Protein AF-A0A356KGT0-F1 (afdb_monomer)

Mean predicted aligned error: 6.0 Å

Sequence (241 aa):
MAFDANVFRACLLTDNKNYERFKTSELHSVVSIVQNGNFSTDRLAAEMRRVSKQKWRKYQTTYAYLVNAVPGLAQKLLGKLVRFRTKSLTAGPAGAIVHVLVWESDTGDLADLAHLRVREHVSWQAPGGQTRNYVIPEYQGAGNHYGVGNAAFTPGPVGQGDDTHSALGPFTPAVFQLQQGTTLEFVMNQVYEQSKDNGASWQAIPNSRYTITRKVRRNGDKIRLEITKAGPDRQTNSHEL

Foldseek 3Di:
DADDLVVLVVLQCVLPVPPDCDPPALCNLLNVQSNVVDDDLLSNLVSVLSHDVVVCVSSVSSVVSCCVNHPCNVVSNQWDKADWDWPDWDQDPQFKIKTKIFIATPSRAQVSQQLKKKAKKKWFAAFDPVVLQQFDPQRNHTDMDIFDDCRNIPRSSVRMGMGMGHLCPGRPPSLQVDDAFDKGKTKMKMFMWMDNHPPPDTDGDPQRIKMWMWMWHDHDNKIKIKIWIDGVDIDITIHID

Structure (mmCIF, N/CA/C/O backbone):
data_AF-A0A356KGT0-F1
#
_entry.id   AF-A0A356KGT0-F1
#
loop_
_atom_site.group_PDB
_atom_site.id
_atom_site.type_symbol
_atom_site.label_atom_id
_atom_site.label_alt_id
_atom_site.label_comp_id
_atom_site.label_asym_id
_atom_site.label_entity_id
_atom_site.label_seq_id
_atom_site.pdbx_PDB_ins_code
_atom_site.Cartn_x
_atom_site.Cartn_y
_atom_site.Cartn_z
_atom_site.occupancy
_atom_site.B_iso_or_equiv
_atom_site.auth_seq_id
_atom_site.auth_comp_id
_atom_site.auth_asym_id
_atom_site.auth_atom_id
_atom_site.pdbx_PDB_model_num
ATOM 1 N N . MET A 1 1 ? 2.886 6.138 -31.004 1.00 70.69 1 MET A N 1
ATOM 2 C CA . MET A 1 1 ? 3.905 6.136 -32.078 1.00 70.69 1 MET A CA 1
ATOM 3 C C . MET A 1 1 ? 4.334 4.694 -32.279 1.00 70.69 1 MET A C 1
ATOM 5 O O . MET A 1 1 ? 4.457 4.006 -31.276 1.00 70.69 1 MET A O 1
ATOM 9 N N . ALA A 1 2 ? 4.476 4.213 -33.515 1.00 86.19 2 ALA A N 1
ATOM 10 C CA . ALA A 1 2 ? 5.022 2.876 -33.745 1.00 86.19 2 ALA A CA 1
ATOM 11 C C . ALA A 1 2 ? 6.536 2.879 -33.487 1.00 86.19 2 ALA A C 1
ATOM 13 O O . ALA A 1 2 ? 7.198 3.897 -33.699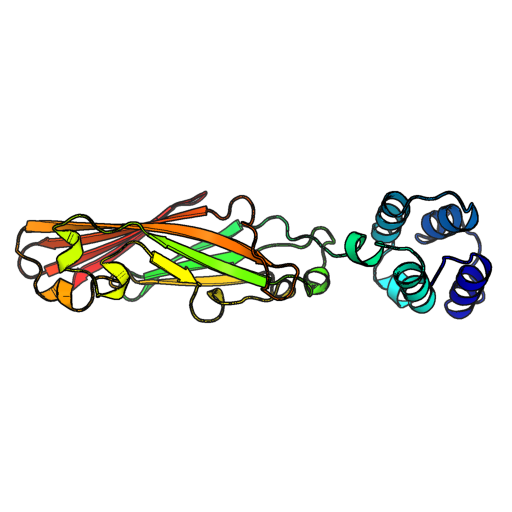 1.00 86.19 2 ALA A O 1
ATOM 14 N N . PHE A 1 3 ? 7.071 1.756 -33.016 1.00 93.50 3 PHE A N 1
ATOM 15 C CA . PHE A 1 3 ? 8.506 1.596 -32.827 1.00 93.50 3 PHE A CA 1
ATOM 16 C C . PHE A 1 3 ? 9.257 1.648 -34.172 1.00 93.50 3 PHE A C 1
ATOM 18 O O . PHE A 1 3 ? 8.852 1.014 -35.142 1.00 93.50 3 PHE A O 1
ATOM 25 N N . ASP A 1 4 ? 10.369 2.380 -34.198 1.00 93.94 4 ASP A N 1
ATOM 26 C CA . ASP A 1 4 ? 11.270 2.586 -35.332 1.00 93.94 4 ASP A CA 1
ATOM 27 C C . ASP A 1 4 ? 12.728 2.476 -34.848 1.00 93.94 4 ASP A C 1
ATOM 29 O O . ASP A 1 4 ? 13.221 3.262 -34.029 1.00 93.94 4 ASP A O 1
ATOM 33 N N . ALA A 1 5 ? 13.444 1.486 -35.383 1.00 92.38 5 ALA A N 1
ATOM 34 C CA . ALA A 1 5 ? 14.827 1.203 -35.018 1.00 92.38 5 ALA A CA 1
ATOM 35 C C . ALA A 1 5 ? 15.806 2.334 -35.390 1.00 92.38 5 ALA A C 1
ATOM 37 O O . ALA A 1 5 ? 16.822 2.511 -34.709 1.00 92.38 5 ALA A O 1
ATOM 38 N N . ASN A 1 6 ? 15.515 3.116 -36.434 1.00 93.00 6 ASN A N 1
ATOM 39 C CA . ASN A 1 6 ? 16.344 4.248 -36.844 1.00 93.00 6 ASN A CA 1
ATOM 40 C C . ASN A 1 6 ? 16.197 5.414 -35.868 1.00 93.00 6 ASN A C 1
ATOM 42 O O . ASN A 1 6 ? 17.204 5.997 -35.463 1.00 93.00 6 ASN A O 1
ATOM 46 N N . VAL A 1 7 ? 14.967 5.706 -35.431 1.00 95.06 7 VAL A N 1
ATOM 47 C CA . VAL A 1 7 ? 14.715 6.742 -34.417 1.00 95.06 7 VAL A CA 1
ATOM 48 C C . VAL A 1 7 ? 15.336 6.338 -33.083 1.00 95.06 7 VAL A C 1
ATOM 50 O O . VAL A 1 7 ? 16.048 7.137 -32.479 1.00 95.06 7 VAL A O 1
ATOM 53 N N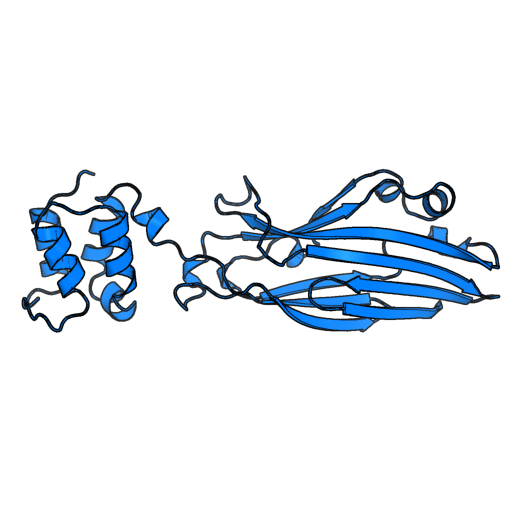 . PHE A 1 8 ? 15.182 5.074 -32.669 1.00 94.88 8 PHE A N 1
ATOM 54 C CA . PHE A 1 8 ? 15.875 4.542 -31.492 1.00 94.88 8 PHE A CA 1
ATOM 55 C C . PHE A 1 8 ? 17.392 4.765 -31.563 1.00 94.88 8 PHE A C 1
ATOM 57 O O . PHE A 1 8 ? 17.998 5.256 -30.609 1.00 94.88 8 PHE A O 1
ATOM 64 N N . ARG A 1 9 ? 18.016 4.428 -32.700 1.00 92.50 9 ARG A N 1
ATOM 65 C CA . ARG A 1 9 ? 19.458 4.610 -32.904 1.00 92.50 9 ARG A CA 1
ATOM 66 C C . ARG A 1 9 ? 19.859 6.084 -32.857 1.00 92.50 9 ARG A C 1
ATOM 68 O O . ARG A 1 9 ? 20.903 6.392 -32.287 1.00 92.50 9 ARG A O 1
ATOM 75 N N . ALA A 1 10 ? 19.053 6.974 -33.431 1.00 94.25 10 ALA A N 1
ATOM 76 C CA . ALA A 1 10 ? 19.287 8.409 -33.358 1.00 94.25 10 ALA A CA 1
ATOM 77 C C . ALA A 1 10 ? 19.257 8.895 -31.901 1.00 94.25 10 ALA A C 1
ATOM 79 O O . ALA A 1 10 ? 20.228 9.501 -31.461 1.00 94.25 10 ALA A O 1
ATOM 80 N N . CYS A 1 11 ? 18.227 8.536 -31.122 1.00 95.25 11 CYS A N 1
ATOM 81 C CA . CYS A 1 11 ? 18.139 8.871 -29.696 1.00 95.25 11 CYS A CA 1
ATOM 82 C C . CYS A 1 11 ? 19.345 8.348 -28.897 1.00 95.25 11 CYS A C 1
ATOM 84 O O . CYS A 1 11 ? 19.917 9.084 -28.093 1.00 95.25 11 CYS A O 1
ATOM 86 N N . LEU A 1 12 ? 19.777 7.110 -29.164 1.00 93.75 12 LEU A N 1
ATOM 87 C CA . LEU A 1 12 ? 20.942 6.503 -28.517 1.00 93.75 12 LEU A CA 1
ATOM 88 C C . LEU A 1 12 ? 22.230 7.297 -28.770 1.00 93.75 12 LEU A C 1
ATOM 90 O O . LEU A 1 12 ? 23.014 7.516 -27.846 1.00 93.75 12 LEU A O 1
ATOM 94 N N . LEU A 1 13 ? 22.442 7.735 -30.013 1.00 92.94 13 LEU A N 1
ATOM 95 C CA . LEU A 1 13 ? 23.607 8.532 -30.402 1.00 92.94 13 LEU A CA 1
ATOM 96 C C . LEU A 1 13 ? 23.505 9.993 -29.941 1.00 92.94 13 LEU A C 1
ATOM 98 O O . LEU A 1 13 ? 24.536 10.622 -29.710 1.00 92.94 13 LEU A O 1
ATOM 102 N N . THR A 1 14 ? 22.294 10.526 -29.763 1.00 94.69 14 THR A N 1
ATOM 103 C CA . THR A 1 14 ? 22.071 11.828 -29.118 1.00 94.69 14 THR A CA 1
ATOM 104 C C . THR A 1 14 ? 22.512 11.791 -27.658 1.00 94.69 14 THR A C 1
ATOM 106 O O . THR A 1 14 ? 23.268 12.663 -27.233 1.00 94.69 14 THR A O 1
ATOM 109 N N . ASP A 1 15 ? 22.095 10.770 -26.906 1.00 93.31 15 ASP A N 1
ATOM 110 C CA . ASP A 1 15 ? 22.465 10.612 -25.494 1.00 93.31 15 ASP A CA 1
ATOM 111 C C . ASP A 1 15 ? 23.957 10.273 -25.317 1.00 93.31 15 ASP A C 1
ATOM 113 O O . ASP A 1 15 ? 24.600 10.668 -24.341 1.00 93.31 15 ASP A O 1
ATOM 117 N N . ASN A 1 16 ? 24.535 9.520 -26.258 1.00 91.12 16 ASN A N 1
ATOM 118 C CA . ASN A 1 16 ? 25.956 9.204 -26.265 1.00 91.12 16 ASN A CA 1
ATOM 119 C C . ASN A 1 16 ? 26.477 8.969 -27.691 1.00 91.12 16 ASN A C 1
ATOM 121 O O . ASN A 1 16 ? 26.375 7.863 -28.224 1.00 91.12 16 ASN A O 1
ATOM 125 N N . LYS A 1 17 ? 27.126 9.989 -28.269 1.00 87.06 17 LYS A N 1
ATOM 126 C CA . LYS A 1 17 ? 27.726 9.928 -29.618 1.00 87.06 17 LYS A CA 1
ATOM 127 C C . LYS A 1 17 ? 28.737 8.792 -29.774 1.00 87.06 17 LYS A C 1
ATOM 129 O O . LYS A 1 17 ? 28.845 8.210 -30.847 1.00 87.06 17 LYS A O 1
ATOM 134 N N . ASN A 1 18 ? 29.418 8.455 -28.681 1.00 83.62 18 ASN A N 1
ATOM 135 C CA . ASN A 1 18 ? 30.401 7.382 -28.606 1.00 83.62 18 ASN A CA 1
ATOM 136 C C . ASN A 1 18 ? 29.789 6.138 -27.950 1.00 83.62 18 ASN A C 1
ATOM 138 O O . ASN A 1 18 ? 30.444 5.465 -27.156 1.00 83.62 18 ASN A O 1
ATOM 142 N N . TYR A 1 19 ? 28.501 5.850 -28.175 1.00 79.50 19 TYR A N 1
ATOM 143 C CA . TYR A 1 19 ? 27.962 4.557 -27.769 1.00 79.50 19 TYR A CA 1
ATOM 144 C C . TYR A 1 19 ? 28.685 3.459 -28.553 1.00 79.50 19 TYR A C 1
ATOM 146 O O . TYR A 1 19 ? 28.386 3.166 -29.710 1.00 79.50 19 TYR A O 1
ATOM 154 N N . GLU A 1 20 ? 29.661 2.853 -27.898 1.00 65.19 20 GLU A N 1
ATOM 155 C CA . GLU A 1 20 ? 30.375 1.704 -28.415 1.00 65.19 20 GLU A CA 1
ATOM 156 C C . GLU A 1 20 ? 29.557 0.443 -28.117 1.00 65.19 20 GLU A C 1
ATOM 158 O O . GLU A 1 20 ? 28.987 0.286 -27.032 1.00 65.19 20 GLU A O 1
ATOM 163 N N . ARG A 1 21 ? 29.487 -0.476 -29.090 1.00 63.47 21 ARG A N 1
ATOM 164 C CA . ARG A 1 21 ? 28.769 -1.764 -28.999 1.00 63.47 21 ARG A CA 1
ATOM 165 C C . ARG A 1 21 ? 29.448 -2.747 -28.030 1.00 63.47 21 ARG A C 1
ATOM 167 O O . ARG A 1 21 ? 29.484 -3.949 -28.285 1.00 63.47 21 ARG A O 1
ATOM 174 N N . PHE A 1 22 ? 30.016 -2.265 -26.931 1.00 59.62 22 PHE A N 1
ATOM 175 C CA . PHE A 1 22 ? 30.637 -3.118 -25.937 1.00 59.62 22 PHE A CA 1
ATOM 176 C C . PHE A 1 22 ? 29.583 -4.005 -25.284 1.00 59.62 22 PHE A C 1
ATOM 178 O O . PHE A 1 22 ? 28.615 -3.521 -24.693 1.00 59.62 22 PHE A O 1
ATOM 185 N N . LYS A 1 23 ? 29.826 -5.318 -25.340 1.00 64.31 23 LYS A N 1
ATOM 186 C CA . LYS A 1 23 ? 29.032 -6.349 -24.653 1.00 64.31 23 LYS A CA 1
ATOM 187 C C . LYS A 1 23 ? 28.974 -6.154 -23.129 1.00 64.31 23 LYS A C 1
ATOM 189 O O . LYS A 1 23 ? 28.181 -6.806 -22.467 1.00 64.31 23 LYS A O 1
ATOM 194 N N . THR A 1 24 ? 29.810 -5.270 -22.584 1.00 70.56 24 THR A N 1
ATOM 195 C CA . THR A 1 24 ? 29.942 -4.973 -21.152 1.00 70.56 24 THR A CA 1
ATOM 196 C C . THR A 1 24 ? 29.052 -3.825 -20.669 1.00 70.56 24 THR A C 1
ATOM 198 O O . THR A 1 24 ? 28.936 -3.613 -19.466 1.00 70.56 24 THR A O 1
ATOM 201 N N . SER A 1 25 ? 28.411 -3.064 -21.565 1.00 82.56 25 SER A N 1
ATOM 202 C CA . SER A 1 25 ? 27.461 -2.025 -21.150 1.00 82.56 25 SER A CA 1
ATOM 203 C C . SER A 1 25 ? 26.162 -2.663 -20.657 1.00 82.56 25 SER A C 1
ATOM 205 O O . SER A 1 25 ? 25.591 -3.486 -21.366 1.00 82.56 25 SER A O 1
ATOM 207 N N . GLU A 1 26 ? 25.620 -2.206 -19.523 1.00 86.25 26 GLU A N 1
ATOM 208 C CA . GLU A 1 26 ? 24.281 -2.609 -19.041 1.00 86.25 26 GLU A CA 1
ATOM 209 C C . GLU A 1 26 ? 23.200 -2.452 -20.127 1.00 86.25 26 GLU A C 1
ATOM 211 O O . GLU A 1 26 ? 22.271 -3.245 -20.229 1.00 86.25 26 GLU A O 1
ATOM 216 N N . LEU A 1 27 ? 23.356 -1.445 -20.996 1.00 91.12 27 LEU A N 1
ATOM 217 C CA . LEU A 1 27 ? 22.420 -1.136 -22.077 1.00 91.12 27 LEU A CA 1
ATOM 218 C C . LEU A 1 27 ? 22.510 -2.117 -23.262 1.00 91.12 27 LEU A C 1
ATOM 220 O O . LEU A 1 27 ? 21.667 -2.072 -24.155 1.00 91.12 27 LEU A O 1
ATOM 224 N N . HIS A 1 28 ? 23.545 -2.962 -23.321 1.00 91.06 28 HIS A N 1
ATOM 225 C CA . HIS A 1 28 ? 23.813 -3.834 -24.465 1.00 91.06 28 HIS A CA 1
ATOM 226 C C . HIS A 1 28 ? 22.657 -4.798 -24.740 1.00 91.06 28 HIS A C 1
ATOM 228 O O . HIS A 1 28 ? 22.229 -4.916 -25.887 1.00 91.06 28 HIS A O 1
ATOM 234 N N . SER A 1 29 ? 22.107 -5.432 -23.699 1.00 91.19 29 SER A N 1
ATOM 235 C CA . SER A 1 29 ? 20.971 -6.351 -23.840 1.00 91.19 29 SER A CA 1
ATOM 236 C C . SER A 1 29 ? 19.744 -5.651 -24.421 1.00 91.19 29 SER A C 1
ATOM 238 O O . SER A 1 29 ? 19.119 -6.177 -25.340 1.00 91.19 29 SER A O 1
ATOM 240 N N . VAL A 1 30 ? 19.444 -4.434 -23.951 1.00 94.06 30 VAL A N 1
ATOM 241 C CA . VAL A 1 30 ? 18.335 -3.621 -24.473 1.00 94.06 30 VAL A CA 1
ATOM 242 C C . VAL A 1 30 ? 18.561 -3.290 -25.947 1.00 94.06 30 VAL A C 1
ATOM 244 O O . VAL A 1 30 ? 17.699 -3.567 -26.775 1.00 94.06 30 VAL A O 1
ATOM 247 N N . VAL A 1 31 ? 19.737 -2.759 -26.297 1.00 92.88 31 VAL A N 1
ATOM 248 C CA . VAL A 1 31 ? 20.066 -2.382 -27.681 1.00 92.88 31 VAL A CA 1
ATOM 249 C C . VAL A 1 31 ? 20.010 -3.590 -28.616 1.00 92.88 31 VAL A C 1
ATOM 251 O O . VAL A 1 31 ? 19.421 -3.493 -29.688 1.00 92.88 31 VAL A O 1
ATOM 254 N N . SER A 1 32 ? 20.568 -4.730 -28.203 1.00 90.69 32 SER A N 1
ATOM 255 C CA . SER A 1 32 ? 20.568 -5.973 -28.982 1.00 90.69 32 SER A CA 1
ATOM 256 C C . SER A 1 32 ? 19.147 -6.456 -29.281 1.00 90.69 32 SER A C 1
ATOM 258 O O . SER A 1 32 ? 18.802 -6.730 -30.429 1.00 90.69 32 SER A O 1
ATOM 260 N N . ILE A 1 33 ? 18.283 -6.495 -28.265 1.00 92.25 33 ILE A N 1
ATOM 261 C CA . ILE A 1 33 ? 16.892 -6.943 -28.414 1.00 92.25 33 ILE A CA 1
ATOM 262 C C . ILE A 1 33 ? 16.109 -6.021 -29.341 1.00 92.25 33 ILE A C 1
ATOM 264 O O . ILE A 1 33 ? 15.396 -6.496 -30.222 1.00 92.25 33 ILE A O 1
ATOM 268 N N . VAL A 1 34 ? 16.276 -4.714 -29.162 1.00 92.44 34 VAL A N 1
ATOM 269 C CA . VAL A 1 34 ? 15.567 -3.697 -29.933 1.00 92.44 34 VAL A CA 1
ATOM 270 C C . VAL A 1 34 ? 16.017 -3.689 -31.401 1.00 92.44 34 VAL A C 1
ATOM 272 O O . VAL A 1 34 ? 15.181 -3.610 -32.298 1.00 92.44 34 VAL A O 1
ATOM 275 N N . GLN A 1 35 ? 17.319 -3.838 -31.669 1.00 88.56 35 GLN A N 1
ATOM 276 C CA . GLN A 1 35 ? 17.867 -3.871 -33.034 1.00 88.56 35 GLN A CA 1
ATOM 277 C C . GLN A 1 35 ? 17.497 -5.135 -33.812 1.00 88.56 35 GLN A C 1
ATOM 279 O O . GLN A 1 35 ? 17.366 -5.074 -35.031 1.00 88.56 35 GLN A O 1
ATOM 284 N N . ASN A 1 36 ? 17.292 -6.261 -33.126 1.00 86.12 36 ASN A N 1
ATOM 285 C CA . ASN A 1 36 ? 16.857 -7.502 -33.768 1.00 86.12 36 ASN A CA 1
ATOM 286 C C . ASN A 1 36 ? 15.385 -7.464 -34.218 1.00 86.12 36 ASN A C 1
ATOM 288 O O . ASN A 1 36 ? 14.939 -8.382 -34.900 1.00 86.12 36 ASN A O 1
ATOM 292 N N . GLY A 1 37 ? 14.613 -6.444 -33.820 1.00 82.62 37 GLY A N 1
ATOM 293 C CA . GLY A 1 37 ? 13.248 -6.191 -34.298 1.00 82.62 37 GLY A CA 1
ATOM 294 C C . GLY A 1 37 ? 12.173 -7.183 -33.834 1.00 82.62 37 GLY A C 1
ATOM 295 O O . GLY A 1 37 ? 10.991 -6.876 -33.936 1.00 82.62 37 GLY A O 1
ATOM 296 N N . ASN A 1 38 ? 12.551 -8.340 -33.282 1.00 83.88 38 ASN A N 1
ATOM 297 C CA . ASN A 1 38 ? 11.631 -9.359 -32.779 1.00 83.88 38 ASN A CA 1
ATOM 298 C C . ASN A 1 38 ? 11.703 -9.460 -31.248 1.00 83.88 38 ASN A C 1
ATOM 300 O O . ASN A 1 38 ? 12.400 -10.313 -30.686 1.00 83.88 38 ASN A O 1
ATOM 304 N N . PHE A 1 39 ? 11.005 -8.556 -30.561 1.00 92.69 39 PHE A N 1
ATOM 305 C CA . PHE A 1 39 ? 10.929 -8.543 -29.104 1.00 92.69 39 PHE A CA 1
ATOM 306 C C . PHE A 1 39 ? 9.498 -8.371 -28.606 1.00 92.69 39 PHE A C 1
ATOM 308 O O . PHE A 1 39 ? 8.684 -7.687 -29.218 1.00 92.69 39 PHE A O 1
ATOM 315 N N . SER A 1 40 ? 9.201 -8.974 -27.455 1.00 94.94 40 SER A N 1
ATOM 316 C CA . SER A 1 40 ? 7.972 -8.696 -26.717 1.00 94.94 40 SER A CA 1
ATOM 317 C C . SER A 1 40 ? 8.187 -7.542 -25.740 1.00 94.94 40 SER A C 1
ATOM 319 O O . SER A 1 40 ? 9.289 -7.357 -25.209 1.00 94.94 40 SER A O 1
ATOM 321 N N . THR A 1 41 ? 7.119 -6.799 -25.444 1.00 95.31 41 THR A N 1
ATOM 322 C CA . THR A 1 41 ? 7.132 -5.747 -24.416 1.00 95.31 41 THR A CA 1
ATOM 323 C C . THR A 1 41 ? 7.615 -6.285 -23.065 1.00 95.31 41 THR A C 1
ATOM 325 O O . THR A 1 41 ? 8.382 -5.614 -22.380 1.00 95.31 41 THR A O 1
ATOM 328 N N . ASP A 1 42 ? 7.235 -7.514 -22.697 1.00 95.06 42 ASP A N 1
ATOM 329 C CA . ASP A 1 42 ? 7.658 -8.145 -21.439 1.00 95.06 42 ASP A CA 1
ATOM 330 C C . ASP A 1 42 ? 9.168 -8.403 -21.391 1.00 95.06 42 ASP A C 1
ATOM 332 O O . ASP A 1 42 ? 9.819 -8.086 -20.392 1.00 95.06 42 ASP A O 1
ATOM 336 N N . ARG A 1 43 ? 9.746 -8.929 -22.481 1.00 95.56 43 ARG A N 1
ATOM 337 C CA . ARG A 1 43 ? 11.192 -9.167 -22.571 1.00 95.56 43 ARG A CA 1
ATOM 338 C C . ARG A 1 43 ? 11.965 -7.851 -22.513 1.00 95.56 43 ARG A C 1
ATOM 340 O O . ARG A 1 43 ? 12.951 -7.762 -21.787 1.00 95.56 43 ARG A O 1
ATOM 347 N N . LEU A 1 44 ? 11.508 -6.830 -23.239 1.00 96.19 44 LEU A N 1
ATOM 348 C CA . LEU A 1 44 ? 12.136 -5.511 -23.211 1.00 96.19 44 LEU A CA 1
ATOM 349 C C . LEU A 1 44 ? 12.074 -4.891 -21.807 1.00 96.19 44 LEU A C 1
ATOM 351 O O . LEU A 1 44 ? 13.098 -4.439 -21.301 1.00 96.19 44 LEU A O 1
ATOM 355 N N . ALA A 1 45 ? 10.913 -4.929 -21.146 1.00 95.38 45 ALA A N 1
ATOM 356 C CA . ALA A 1 45 ? 10.756 -4.411 -19.788 1.00 95.38 45 ALA A CA 1
ATOM 357 C C . ALA A 1 45 ? 11.683 -5.115 -18.783 1.00 95.38 45 ALA A C 1
ATOM 359 O O . ALA A 1 45 ? 12.270 -4.461 -17.921 1.00 95.38 45 ALA A O 1
ATOM 360 N N . ALA A 1 46 ? 11.835 -6.440 -18.894 1.00 93.50 46 ALA A N 1
ATOM 361 C CA . ALA A 1 46 ? 12.726 -7.214 -18.033 1.00 93.50 46 ALA A CA 1
ATOM 362 C C . ALA A 1 46 ? 14.193 -6.776 -18.171 1.00 93.50 46 ALA A C 1
ATOM 364 O O . ALA A 1 46 ? 14.885 -6.622 -17.168 1.00 93.50 46 ALA A O 1
ATOM 365 N N . GLU A 1 47 ? 14.660 -6.526 -19.393 1.00 94.62 47 GLU A N 1
ATOM 366 C CA . GLU A 1 47 ? 16.038 -6.084 -19.634 1.00 94.62 47 GLU A CA 1
ATOM 367 C C . GLU A 1 47 ? 16.243 -4.617 -19.262 1.00 94.62 47 GLU A C 1
ATOM 369 O O . GLU A 1 47 ? 17.264 -4.267 -18.677 1.00 94.62 47 GLU A O 1
ATOM 374 N N . MET A 1 48 ? 15.251 -3.758 -19.506 1.00 94.94 48 MET A N 1
ATOM 375 C CA . MET A 1 48 ? 15.316 -2.361 -19.081 1.00 94.94 48 MET A CA 1
ATOM 376 C C . MET A 1 48 ? 15.401 -2.209 -17.560 1.00 94.94 48 MET A C 1
ATOM 378 O O . MET A 1 48 ? 16.095 -1.310 -17.089 1.00 94.94 48 MET A O 1
ATOM 382 N N . ARG A 1 49 ? 14.760 -3.097 -16.789 1.00 92.38 49 ARG A N 1
ATOM 383 C CA . ARG A 1 49 ? 14.868 -3.127 -15.319 1.00 92.38 49 ARG A CA 1
ATOM 384 C C . ARG A 1 49 ? 16.262 -3.496 -14.805 1.00 92.38 49 ARG A C 1
ATOM 386 O O . ARG A 1 49 ? 16.582 -3.165 -13.670 1.00 92.38 49 ARG A O 1
ATOM 393 N N . ARG A 1 50 ? 17.081 -4.186 -15.605 1.00 91.81 50 ARG A N 1
ATOM 394 C CA . ARG A 1 50 ? 18.465 -4.540 -15.233 1.00 91.81 50 ARG A CA 1
ATOM 395 C C . ARG A 1 50 ? 19.440 -3.382 -15.417 1.00 91.81 50 ARG A C 1
ATOM 397 O O . ARG A 1 50 ? 20.536 -3.417 -14.871 1.00 91.81 50 ARG A O 1
ATOM 404 N N . VAL A 1 51 ? 19.058 -2.381 -16.204 1.00 92.69 51 VAL A N 1
ATOM 405 C CA . VAL A 1 51 ? 19.869 -1.190 -16.447 1.00 92.69 51 VAL A CA 1
ATOM 406 C C . VAL A 1 51 ? 19.718 -0.236 -15.267 1.00 92.69 51 VAL A C 1
ATOM 408 O O . VAL A 1 51 ? 18.602 0.109 -14.874 1.00 92.69 51 VAL A O 1
ATOM 411 N N . SER A 1 52 ? 20.841 0.216 -14.710 1.00 91.19 52 SER A N 1
ATOM 412 C CA . SER A 1 52 ? 20.830 1.100 -13.547 1.00 91.19 52 SER A CA 1
ATOM 413 C C . SER A 1 52 ? 20.146 2.440 -13.847 1.00 91.19 52 SER A C 1
ATOM 415 O O . SER A 1 52 ? 20.205 2.979 -14.957 1.00 91.19 52 SER A O 1
ATOM 417 N N . LYS A 1 53 ? 19.539 3.057 -12.827 1.00 89.44 53 LYS A N 1
ATOM 418 C CA . LYS A 1 53 ? 18.903 4.377 -12.979 1.00 89.44 53 LYS A CA 1
ATOM 419 C C . LYS A 1 53 ? 19.886 5.463 -13.394 1.00 89.44 53 LYS A C 1
ATOM 421 O O . LYS A 1 53 ? 19.532 6.336 -14.178 1.00 89.44 53 LYS A O 1
ATOM 426 N N . GLN A 1 54 ? 21.125 5.410 -12.903 1.00 90.81 54 GLN A N 1
ATOM 427 C CA . GLN A 1 54 ? 22.174 6.341 -13.323 1.00 90.81 54 GLN A CA 1
ATOM 428 C C . GLN A 1 54 ? 22.440 6.219 -14.825 1.00 90.81 54 GLN A C 1
ATOM 430 O O . GLN A 1 54 ? 22.581 7.231 -15.515 1.00 90.81 54 GLN A O 1
ATOM 435 N N . LYS A 1 55 ? 22.445 4.989 -15.351 1.00 91.94 55 LYS A N 1
ATOM 436 C CA . LYS A 1 55 ? 22.535 4.759 -16.787 1.00 91.94 55 LYS A CA 1
ATOM 437 C C . LYS A 1 55 ? 21.314 5.335 -17.498 1.00 91.94 55 LYS A C 1
ATOM 439 O O . LYS A 1 55 ? 21.499 6.101 -18.433 1.00 91.94 55 LYS A O 1
ATOM 444 N N . TRP A 1 56 ? 20.094 5.082 -17.027 1.00 93.81 56 TRP A N 1
ATOM 445 C CA . TRP A 1 56 ? 18.901 5.666 -17.652 1.00 93.81 56 TRP A CA 1
ATOM 446 C C . TRP A 1 56 ? 18.843 7.195 -17.607 1.00 93.81 56 TRP A C 1
ATOM 448 O O . TRP A 1 56 ? 18.376 7.795 -18.567 1.00 93.81 56 TRP A O 1
ATOM 458 N N . ARG A 1 57 ? 19.400 7.842 -16.576 1.00 92.12 57 ARG A N 1
ATOM 459 C CA . ARG A 1 57 ? 19.573 9.307 -16.546 1.00 92.12 57 ARG A CA 1
ATOM 460 C C . ARG A 1 57 ? 20.507 9.796 -17.653 1.00 92.12 57 ARG A C 1
ATOM 462 O O . ARG A 1 57 ? 20.228 10.814 -18.273 1.00 92.12 57 ARG A O 1
ATOM 469 N N . LYS A 1 58 ? 21.593 9.064 -17.931 1.00 92.94 58 LYS A N 1
ATOM 470 C CA . LYS A 1 58 ? 22.476 9.361 -19.071 1.00 92.94 58 LYS A CA 1
ATOM 471 C C . LYS A 1 58 ? 21.768 9.133 -20.413 1.00 92.94 58 LYS A C 1
ATOM 473 O O . LYS A 1 58 ? 21.988 9.899 -21.338 1.00 92.94 58 LYS A O 1
ATOM 478 N N . TYR A 1 59 ? 20.939 8.093 -20.513 1.00 94.94 59 TYR A N 1
ATOM 479 C CA . TYR A 1 59 ? 20.224 7.695 -21.734 1.00 94.94 59 TYR A CA 1
ATOM 480 C C . TYR A 1 59 ? 18.739 8.092 -21.703 1.00 94.94 59 TYR A C 1
ATOM 482 O O . TYR A 1 59 ? 17.859 7.291 -22.033 1.00 94.94 59 TYR A O 1
ATOM 490 N N . GLN A 1 60 ? 18.449 9.315 -21.250 1.00 95.50 60 GLN A N 1
ATOM 491 C CA . GLN A 1 60 ? 17.079 9.763 -20.990 1.00 95.50 60 GLN A CA 1
ATOM 492 C C . GLN A 1 60 ? 16.229 9.857 -22.263 1.00 95.50 60 GLN A C 1
ATOM 494 O O . GLN A 1 60 ? 15.060 9.471 -22.244 1.00 95.50 60 GLN A O 1
ATOM 499 N N . THR A 1 61 ? 16.808 10.310 -23.381 1.00 96.44 61 THR A N 1
ATOM 500 C CA . THR A 1 61 ? 16.089 10.447 -24.657 1.00 96.44 61 THR A CA 1
ATOM 501 C C . THR A 1 61 ? 15.738 9.067 -25.199 1.00 96.44 61 THR A C 1
ATOM 503 O O . THR A 1 61 ? 14.618 8.821 -25.641 1.00 96.44 61 THR A O 1
ATOM 506 N N . THR A 1 62 ? 16.684 8.134 -25.093 1.00 96.19 62 THR A N 1
ATOM 507 C CA . THR A 1 62 ? 16.522 6.727 -25.463 1.00 96.19 62 THR A CA 1
ATOM 508 C C . THR A 1 62 ? 15.439 6.054 -24.624 1.00 96.19 62 THR A C 1
ATOM 510 O O . THR A 1 62 ? 14.567 5.380 -25.173 1.00 96.19 62 THR A O 1
ATOM 513 N N . TYR A 1 63 ? 15.462 6.252 -23.302 1.00 96.38 63 TYR A N 1
ATOM 514 C CA . TYR A 1 63 ? 14.439 5.732 -22.395 1.00 96.38 63 TYR A CA 1
ATOM 515 C C . TYR A 1 63 ? 13.050 6.264 -22.761 1.00 96.38 63 TYR A C 1
ATOM 517 O O . TYR A 1 63 ? 12.123 5.480 -22.961 1.00 96.38 63 TYR A O 1
ATOM 525 N N . ALA A 1 64 ? 12.920 7.587 -22.907 1.00 96.56 64 ALA A N 1
ATOM 526 C CA . ALA A 1 64 ? 11.660 8.236 -23.253 1.00 96.56 64 ALA A CA 1
ATOM 527 C C . ALA A 1 64 ? 11.112 7.735 -24.595 1.00 96.56 64 ALA A C 1
ATOM 529 O O . ALA A 1 64 ? 9.919 7.453 -24.707 1.00 96.56 64 ALA A O 1
ATOM 530 N N . TYR A 1 65 ? 11.981 7.564 -25.596 1.00 97.19 65 TYR A N 1
ATOM 531 C CA . TYR A 1 65 ? 11.588 7.000 -26.881 1.00 97.19 65 TYR A CA 1
ATOM 532 C C . TYR A 1 65 ? 11.020 5.587 -26.732 1.00 97.19 65 TYR A C 1
ATOM 534 O O . TYR A 1 65 ? 9.908 5.335 -27.189 1.00 97.19 65 TYR A O 1
ATOM 542 N N . LEU A 1 66 ? 11.737 4.680 -26.056 1.00 96.50 66 LEU A N 1
ATOM 543 C CA . LEU A 1 66 ? 11.276 3.303 -25.858 1.00 96.50 66 LEU A CA 1
ATOM 544 C C . LEU A 1 66 ? 9.908 3.268 -25.166 1.00 96.50 66 LEU A C 1
ATOM 546 O O . LEU A 1 66 ? 8.993 2.609 -25.655 1.00 96.50 66 LEU A O 1
ATOM 550 N N . VAL A 1 67 ? 9.753 4.011 -24.067 1.00 96.19 67 VAL A N 1
ATOM 551 C CA . VAL A 1 67 ? 8.510 4.066 -23.281 1.00 96.19 67 VAL A CA 1
ATOM 552 C C . VAL A 1 67 ? 7.322 4.574 -24.107 1.00 96.19 67 VAL A C 1
ATOM 554 O O . VAL A 1 67 ? 6.219 4.052 -23.956 1.00 96.19 67 VAL A O 1
ATOM 557 N N . ASN A 1 68 ? 7.542 5.544 -24.998 1.00 96.25 68 ASN A N 1
ATOM 558 C CA . ASN A 1 68 ? 6.492 6.135 -25.835 1.00 96.25 68 ASN A CA 1
ATOM 559 C C . ASN A 1 68 ? 6.194 5.336 -27.114 1.00 96.25 68 ASN A C 1
ATOM 561 O O . ASN A 1 68 ? 5.071 5.378 -27.627 1.00 96.25 68 ASN A O 1
ATOM 565 N N . ALA A 1 69 ? 7.198 4.655 -27.667 1.00 95.75 69 ALA A N 1
ATOM 566 C CA . ALA A 1 69 ? 7.104 3.966 -28.951 1.00 95.75 69 ALA A CA 1
ATOM 567 C C . ALA A 1 69 ? 6.699 2.488 -28.821 1.00 95.75 69 ALA A C 1
ATOM 569 O O . ALA A 1 69 ? 6.218 1.904 -29.791 1.00 95.75 69 ALA A O 1
ATOM 570 N N . VAL A 1 70 ? 6.871 1.876 -27.643 1.00 95.88 70 VAL A N 1
ATOM 571 C CA . VAL A 1 70 ? 6.508 0.475 -27.388 1.00 95.88 70 VAL A CA 1
ATOM 572 C C . VAL A 1 70 ? 5.223 0.402 -26.548 1.00 95.88 70 VAL A C 1
ATOM 574 O O . VAL A 1 70 ? 5.248 0.718 -25.354 1.00 95.88 70 VAL A O 1
ATOM 577 N N . PRO A 1 71 ? 4.090 -0.049 -27.124 1.00 94.75 71 PRO A N 1
ATOM 578 C CA . PRO A 1 71 ? 2.818 -0.129 -26.411 1.00 94.75 71 PRO A CA 1
ATOM 579 C C . PRO A 1 71 ? 2.895 -0.961 -25.124 1.00 94.75 71 PRO A C 1
ATOM 581 O O . PRO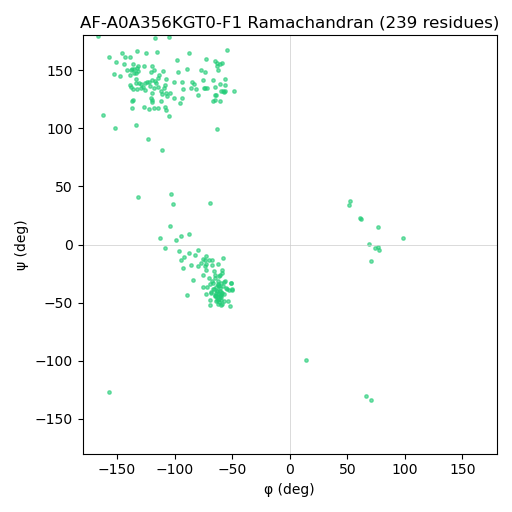 A 1 71 ? 3.421 -2.077 -25.105 1.00 94.75 71 PRO A O 1
ATOM 584 N N . GLY A 1 72 ? 2.353 -0.405 -24.038 1.00 94.06 72 GLY A N 1
ATOM 585 C CA . GLY A 1 72 ? 2.289 -1.042 -22.719 1.00 94.06 72 GLY A CA 1
ATOM 586 C C . GLY A 1 72 ? 3.614 -1.095 -21.953 1.00 94.06 72 GLY A C 1
ATOM 587 O O . GLY A 1 72 ? 3.624 -1.553 -20.809 1.00 94.06 72 GLY A O 1
ATOM 588 N N . LEU A 1 73 ? 4.727 -0.625 -22.531 1.00 95.25 73 LEU A N 1
ATOM 589 C CA . LEU A 1 73 ? 6.032 -0.671 -21.870 1.00 95.25 73 LEU A CA 1
ATOM 590 C C . LEU A 1 73 ? 6.058 0.189 -20.604 1.00 95.25 73 LEU A C 1
ATOM 592 O O . LEU A 1 73 ? 6.553 -0.270 -19.579 1.00 95.25 73 LEU A O 1
ATOM 596 N N . ALA A 1 74 ? 5.463 1.385 -20.646 1.00 93.00 74 ALA A N 1
ATOM 597 C CA . ALA A 1 74 ? 5.351 2.272 -19.488 1.00 93.00 74 ALA A CA 1
ATOM 598 C C . ALA A 1 74 ? 4.757 1.542 -18.272 1.00 93.00 74 ALA A C 1
ATOM 600 O O . ALA A 1 74 ? 5.383 1.479 -17.218 1.00 93.00 74 ALA A O 1
ATOM 601 N N . GLN A 1 75 ? 3.595 0.901 -18.442 1.00 91.75 75 GLN A N 1
ATOM 602 C CA . GLN A 1 75 ? 2.911 0.143 -17.391 1.00 91.75 75 GLN A CA 1
ATOM 603 C C . GLN A 1 75 ? 3.747 -1.037 -16.895 1.00 91.75 75 GLN A C 1
ATOM 605 O O . GLN A 1 75 ? 3.712 -1.370 -15.712 1.00 91.75 75 GLN A O 1
ATOM 610 N N . LYS A 1 76 ? 4.507 -1.676 -17.789 1.00 92.88 76 LYS A N 1
ATOM 611 C CA . LYS A 1 76 ? 5.390 -2.787 -17.430 1.00 92.88 76 LYS A CA 1
ATOM 612 C C . LYS A 1 76 ? 6.635 -2.336 -16.686 1.00 92.88 76 LYS A C 1
ATOM 614 O O . LYS A 1 76 ? 7.223 -3.199 -16.049 1.00 92.88 76 LYS A O 1
ATOM 619 N N . LEU A 1 77 ? 7.028 -1.064 -16.743 1.00 92.88 77 LEU A N 1
ATOM 620 C CA . LEU A 1 77 ? 8.183 -0.507 -16.029 1.00 92.88 77 LEU A CA 1
ATOM 621 C C . LEU A 1 77 ? 7.827 0.132 -14.684 1.00 92.88 77 LEU A C 1
ATOM 623 O O . LEU A 1 77 ? 8.727 0.363 -13.883 1.00 92.88 77 LEU A O 1
ATOM 627 N N . LEU A 1 78 ? 6.541 0.373 -14.417 1.00 92.25 78 LEU A N 1
ATOM 628 C CA . LEU A 1 78 ? 6.084 0.835 -13.110 1.00 92.25 78 LEU A CA 1
ATOM 629 C C . LEU A 1 78 ? 6.534 -0.133 -12.005 1.00 92.25 78 LEU A C 1
ATOM 631 O O . LEU A 1 78 ? 6.473 -1.361 -12.170 1.00 92.25 78 LEU A O 1
ATOM 635 N N . GLY A 1 79 ? 6.993 0.440 -10.890 1.00 93.19 79 GLY A N 1
ATOM 636 C CA . GLY A 1 79 ? 7.350 -0.325 -9.701 1.00 93.19 79 GLY A CA 1
ATOM 637 C C . GLY A 1 79 ? 6.127 -1.009 -9.097 1.00 93.19 79 GLY A C 1
ATOM 638 O O . GLY A 1 79 ? 4.984 -0.605 -9.310 1.00 93.19 79 GLY A O 1
ATOM 639 N N . LYS A 1 80 ? 6.348 -2.066 -8.330 1.00 94.94 80 LYS A N 1
ATOM 640 C CA . LYS A 1 80 ? 5.296 -2.737 -7.568 1.00 94.94 80 LYS A CA 1
ATOM 641 C C . LYS A 1 80 ? 5.582 -2.601 -6.090 1.00 94.94 80 LYS A C 1
ATOM 643 O O . LYS A 1 80 ? 6.715 -2.782 -5.650 1.00 94.94 80 LYS A O 1
ATOM 648 N N . LEU A 1 81 ? 4.525 -2.348 -5.330 1.00 96.38 81 LEU A N 1
ATOM 649 C CA . LEU A 1 81 ? 4.579 -2.418 -3.882 1.00 96.38 81 LEU A CA 1
ATOM 650 C C . LEU A 1 81 ? 4.815 -3.873 -3.464 1.00 96.38 81 LEU A C 1
ATOM 652 O O . LEU A 1 81 ? 4.053 -4.771 -3.832 1.00 96.38 81 LEU A O 1
ATOM 656 N N . VAL A 1 82 ? 5.875 -4.095 -2.694 1.00 96.06 82 VAL A N 1
ATOM 657 C CA . VAL A 1 82 ? 6.252 -5.394 -2.130 1.00 96.06 82 VAL A CA 1
ATOM 658 C C . VAL A 1 82 ? 6.584 -5.254 -0.648 1.00 96.06 82 VAL A C 1
ATOM 660 O O . VAL A 1 82 ? 6.757 -4.150 -0.137 1.00 96.06 82 VAL A O 1
ATOM 663 N N . ARG A 1 83 ? 6.668 -6.392 0.054 1.00 95.00 83 ARG A N 1
ATOM 664 C CA . ARG A 1 83 ? 7.070 -6.463 1.473 1.00 95.00 83 ARG A CA 1
ATOM 665 C C . ARG A 1 83 ? 6.271 -5.523 2.387 1.00 95.00 83 ARG A C 1
ATOM 667 O O . ARG A 1 83 ? 6.819 -4.967 3.333 1.00 95.00 83 ARG A O 1
ATOM 674 N N . PHE A 1 84 ? 4.975 -5.373 2.112 1.00 95.00 84 PHE A N 1
ATOM 675 C CA . PHE A 1 84 ? 4.057 -4.689 3.016 1.00 95.00 84 PHE A CA 1
ATOM 676 C C . PHE A 1 84 ? 4.010 -5.427 4.355 1.00 95.00 84 PHE A C 1
ATOM 678 O O . PHE A 1 84 ? 3.732 -6.628 4.383 1.00 95.00 84 PHE A O 1
ATOM 685 N N . ARG A 1 85 ? 4.305 -4.727 5.450 1.00 94.44 85 ARG A N 1
ATOM 686 C CA . ARG A 1 85 ? 4.369 -5.322 6.789 1.00 94.44 85 ARG A CA 1
ATOM 687 C C . ARG A 1 85 ? 4.171 -4.290 7.888 1.00 94.44 85 ARG A C 1
ATOM 689 O O . ARG A 1 85 ? 4.417 -3.098 7.703 1.00 94.44 85 ARG A O 1
ATOM 696 N N . THR A 1 86 ? 3.826 -4.780 9.071 1.00 94.31 86 THR A N 1
ATOM 697 C CA . THR A 1 86 ? 3.930 -4.012 10.310 1.00 94.31 86 THR A CA 1
ATOM 698 C C . THR A 1 86 ? 5.400 -3.688 10.589 1.00 94.31 86 THR A C 1
ATOM 700 O O . THR A 1 86 ? 6.258 -4.572 10.591 1.00 94.31 86 THR A O 1
ATOM 703 N N . LYS A 1 87 ? 5.705 -2.414 10.834 1.00 94.38 87 LYS A N 1
ATOM 704 C CA . LYS A 1 87 ? 6.979 -1.983 11.427 1.00 94.38 87 LYS A CA 1
ATOM 705 C C . LYS A 1 87 ? 6.878 -1.951 12.946 1.00 94.38 87 LYS A C 1
ATOM 707 O O . LYS A 1 87 ? 7.790 -2.419 13.618 1.00 94.38 87 LYS A O 1
ATOM 712 N N . SER A 1 88 ? 5.777 -1.425 13.476 1.00 94.19 88 SER A N 1
ATOM 713 C CA . SER A 1 88 ? 5.491 -1.449 14.908 1.00 94.19 88 SER A CA 1
ATOM 714 C C . SER A 1 88 ? 3.994 -1.416 15.175 1.00 94.19 88 SER A C 1
ATOM 716 O O . SER A 1 88 ? 3.239 -0.768 14.451 1.00 94.19 88 SER A O 1
ATOM 718 N N . LEU A 1 89 ? 3.583 -2.079 16.249 1.00 92.81 89 LEU A N 1
ATOM 719 C CA . LEU A 1 89 ? 2.222 -2.047 16.761 1.00 92.81 89 LEU A CA 1
ATOM 720 C C . LEU A 1 89 ? 2.307 -1.829 18.272 1.00 92.81 89 LEU A C 1
ATOM 722 O O . LEU A 1 89 ? 2.684 -2.736 19.007 1.00 92.81 89 LEU A O 1
ATOM 726 N N . THR A 1 90 ? 2.046 -0.607 18.726 1.00 93.31 90 THR A N 1
ATOM 727 C CA . THR A 1 90 ? 2.365 -0.179 20.095 1.00 93.31 90 THR A CA 1
ATOM 728 C C . THR A 1 90 ? 1.153 0.397 20.810 1.00 93.31 90 THR A C 1
ATOM 730 O O . THR A 1 90 ? 0.227 0.932 20.198 1.00 93.31 90 THR A O 1
ATOM 733 N N . ALA A 1 91 ? 1.162 0.297 22.137 1.00 91.69 91 ALA A N 1
ATOM 734 C CA . ALA A 1 91 ? 0.217 1.005 22.986 1.00 91.69 91 ALA A CA 1
ATOM 735 C C . ALA A 1 91 ? 0.431 2.525 22.862 1.00 91.69 91 ALA A C 1
ATOM 737 O O . ALA A 1 91 ? 1.551 3.015 22.997 1.00 91.69 91 ALA A O 1
ATOM 738 N N . GLY A 1 92 ? -0.647 3.256 22.591 1.00 89.69 92 GLY A N 1
ATOM 739 C CA . GLY A 1 92 ? -0.710 4.713 22.597 1.00 89.69 92 GLY A CA 1
ATOM 740 C C . GLY A 1 92 ? -1.427 5.267 23.838 1.00 89.69 92 GLY A C 1
ATOM 741 O O . GLY A 1 92 ? -1.918 4.502 24.678 1.00 89.69 92 GLY A O 1
ATOM 742 N N . PRO A 1 93 ? -1.511 6.603 23.963 1.00 86.75 93 PRO A N 1
ATOM 743 C CA . PRO A 1 93 ? -2.212 7.258 25.065 1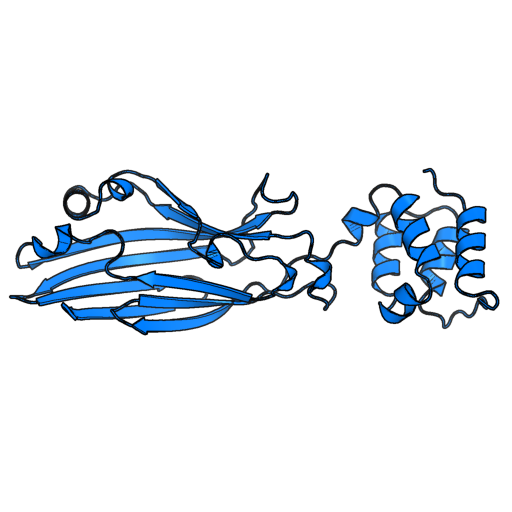.00 86.75 93 PRO A CA 1
ATOM 744 C C . PRO A 1 93 ? -3.714 6.931 25.064 1.00 86.75 93 PRO A C 1
ATOM 746 O O . PRO A 1 93 ? -4.284 6.584 24.029 1.00 86.75 93 PRO A O 1
ATOM 749 N N . ALA A 1 94 ? -4.355 7.041 26.234 1.00 83.56 94 ALA A N 1
ATOM 750 C CA . ALA A 1 94 ? -5.798 6.822 26.425 1.00 83.56 94 ALA A CA 1
ATOM 751 C C . ALA A 1 94 ? -6.326 5.483 25.857 1.00 83.56 94 ALA A C 1
ATOM 753 O O . ALA A 1 94 ? -7.441 5.394 25.341 1.00 83.56 94 ALA A O 1
ATOM 754 N N . GLY A 1 95 ? -5.506 4.428 25.918 1.00 84.69 95 GLY A N 1
ATOM 755 C CA . GLY A 1 95 ? -5.879 3.092 25.446 1.00 84.69 95 GLY A CA 1
ATOM 756 C C . GLY A 1 95 ? -5.852 2.931 23.932 1.00 84.69 95 GLY A C 1
ATOM 757 O O . GLY A 1 95 ? -6.414 1.967 23.428 1.00 84.69 95 GLY A O 1
ATOM 758 N N . ALA A 1 96 ? -5.232 3.847 23.187 1.00 91.19 96 ALA A N 1
ATOM 759 C CA . ALA A 1 96 ? -5.110 3.709 21.742 1.00 91.19 96 ALA A CA 1
ATOM 760 C C . ALA A 1 96 ? -4.099 2.619 21.338 1.00 91.19 96 ALA A C 1
ATOM 762 O O . ALA A 1 96 ? -3.206 2.265 22.105 1.00 91.19 96 ALA A O 1
ATOM 763 N N . ILE A 1 97 ? -4.189 2.115 20.112 1.00 92.88 97 ILE A N 1
ATOM 764 C CA . ILE A 1 97 ? -3.103 1.382 19.448 1.00 92.88 97 ILE A CA 1
ATOM 765 C C . ILE A 1 97 ? -2.587 2.247 18.305 1.00 92.88 97 ILE A C 1
ATOM 767 O O . ILE A 1 97 ? -3.382 2.710 17.489 1.00 92.88 97 ILE A O 1
ATOM 771 N N . VAL A 1 98 ? -1.269 2.433 18.248 1.00 92.94 98 VAL A N 1
ATOM 772 C CA . VAL A 1 98 ? -0.568 3.079 17.134 1.00 92.94 98 VAL A CA 1
ATOM 773 C C . VAL A 1 98 ? 0.046 1.992 16.260 1.00 92.94 98 VAL A C 1
ATOM 775 O O . VAL A 1 98 ? 0.776 1.123 16.746 1.00 92.94 98 VAL A O 1
ATOM 778 N N . HIS A 1 99 ? -0.260 2.023 14.969 1.00 92.75 99 HIS A N 1
ATOM 779 C CA . HIS A 1 99 ? 0.215 1.068 13.978 1.00 92.75 99 HIS A CA 1
ATOM 780 C C . HIS A 1 99 ? 1.047 1.791 12.927 1.00 92.75 99 HIS A C 1
ATOM 782 O O . HIS A 1 99 ? 0.541 2.646 12.209 1.00 92.75 99 HIS A O 1
ATOM 788 N N . VAL A 1 100 ? 2.324 1.425 12.837 1.00 93.12 100 VAL A N 1
ATOM 789 C CA . VAL A 1 100 ? 3.234 1.898 11.793 1.00 93.12 100 VAL A CA 1
ATOM 790 C C . VAL A 1 100 ? 3.465 0.761 10.815 1.00 93.12 100 VAL A C 1
ATOM 792 O O . VAL A 1 100 ? 3.856 -0.347 11.202 1.00 93.12 100 VAL A O 1
ATOM 795 N N . LEU A 1 101 ? 3.258 1.046 9.540 1.00 92.75 101 LEU A N 1
ATOM 796 C CA . LEU A 1 101 ? 3.381 0.104 8.435 1.00 92.75 101 LEU A CA 1
ATOM 797 C C . LEU A 1 101 ? 4.468 0.562 7.499 1.00 92.75 101 LEU A C 1
ATOM 799 O O . LEU A 1 101 ? 4.665 1.759 7.332 1.00 92.75 101 LEU A O 1
ATOM 803 N N . VAL A 1 102 ? 5.124 -0.382 6.842 1.00 95.69 102 VAL A N 1
ATOM 804 C CA . VAL A 1 102 ? 6.111 -0.081 5.809 1.00 95.69 102 VAL A CA 1
ATOM 805 C C . VAL A 1 102 ? 5.936 -0.978 4.603 1.00 95.69 102 VAL A C 1
ATOM 807 O O . VAL A 1 102 ? 5.424 -2.095 4.707 1.00 95.69 102 VAL A O 1
ATOM 810 N N . TRP A 1 103 ? 6.394 -0.484 3.462 1.00 97.12 103 TRP A N 1
ATOM 811 C CA . TRP A 1 103 ? 6.480 -1.233 2.218 1.00 97.12 103 TRP A CA 1
ATOM 812 C C . TRP A 1 103 ? 7.706 -0.807 1.416 1.00 97.12 103 TRP A C 1
ATOM 814 O O . TRP A 1 103 ? 8.325 0.224 1.671 1.00 97.12 103 TRP A O 1
ATOM 824 N N . GLU A 1 104 ? 8.051 -1.623 0.431 1.00 96.88 104 GLU A N 1
ATOM 825 C CA . GLU A 1 104 ? 9.201 -1.427 -0.442 1.00 96.88 104 GLU A CA 1
ATOM 826 C C . GLU A 1 104 ? 8.756 -1.440 -1.911 1.00 96.88 104 GLU A C 1
ATOM 828 O O . GLU A 1 104 ? 7.647 -1.870 -2.244 1.00 96.88 104 GLU A O 1
ATOM 833 N N . SER A 1 105 ? 9.634 -0.969 -2.798 1.00 95.88 105 SER A N 1
ATOM 834 C CA . SER A 1 105 ? 9.483 -1.139 -4.245 1.00 95.88 105 SER A CA 1
ATOM 835 C C . SER A 1 105 ? 10.236 -2.383 -4.705 1.00 95.88 105 SER A C 1
ATOM 837 O O . SER A 1 105 ? 11.367 -2.613 -4.272 1.00 95.88 105 SER A O 1
ATOM 839 N N . ASP A 1 106 ? 9.664 -3.152 -5.631 1.00 93.81 106 ASP A N 1
ATOM 840 C CA . ASP A 1 106 ? 10.362 -4.271 -6.282 1.00 93.81 106 ASP A CA 1
ATOM 841 C C . ASP A 1 106 ? 11.595 -3.830 -7.092 1.00 93.81 106 ASP A C 1
ATOM 843 O O . ASP A 1 106 ? 12.466 -4.647 -7.385 1.00 93.81 106 ASP A O 1
ATOM 847 N N . THR A 1 107 ? 11.702 -2.538 -7.411 1.00 89.38 107 THR A N 1
ATOM 848 C CA . THR A 1 107 ? 12.871 -1.925 -8.058 1.00 89.38 107 THR A CA 1
ATOM 849 C C . THR A 1 107 ? 13.948 -1.458 -7.074 1.00 89.38 107 THR A C 1
ATOM 851 O O . THR A 1 107 ? 15.012 -1.014 -7.503 1.00 89.38 107 THR A O 1
ATOM 854 N N . GLY A 1 108 ? 13.677 -1.504 -5.765 1.00 90.81 108 GLY A N 1
ATOM 855 C CA . GLY A 1 108 ? 14.543 -0.940 -4.725 1.00 90.81 108 GLY A CA 1
ATOM 856 C C . GLY A 1 108 ? 14.478 0.587 -4.586 1.00 90.81 108 GLY A C 1
ATOM 857 O O . GLY A 1 108 ? 15.121 1.132 -3.694 1.00 90.81 108 GLY A O 1
ATOM 858 N N . ASP A 1 109 ? 13.695 1.286 -5.414 1.00 91.19 109 ASP A N 1
ATOM 859 C CA . ASP A 1 109 ? 13.495 2.736 -5.322 1.00 91.19 109 ASP A CA 1
ATOM 860 C C . ASP A 1 109 ? 12.010 3.069 -5.141 1.00 91.19 109 ASP A C 1
ATOM 862 O O . ASP A 1 109 ? 11.178 2.808 -6.014 1.00 91.19 109 ASP A O 1
ATOM 866 N N . LEU A 1 110 ? 11.684 3.672 -3.997 1.00 94.38 110 LEU A N 1
ATOM 867 C CA . LEU A 1 110 ? 10.323 4.060 -3.634 1.00 94.38 110 LEU A CA 1
ATOM 868 C C . LEU A 1 110 ? 9.707 5.074 -4.608 1.00 94.38 110 LEU A C 1
ATOM 870 O O . LEU A 1 110 ? 8.490 5.069 -4.783 1.00 94.38 110 LEU A O 1
ATOM 874 N N . ALA A 1 111 ? 10.506 5.898 -5.294 1.00 92.69 111 ALA A N 1
ATOM 875 C CA . ALA A 1 111 ? 9.991 6.856 -6.271 1.00 92.69 111 ALA A CA 1
ATOM 876 C C . ALA A 1 111 ? 9.245 6.176 -7.435 1.00 92.69 111 ALA A C 1
ATOM 878 O O . ALA A 1 111 ? 8.320 6.763 -7.997 1.00 92.69 111 ALA A O 1
ATOM 879 N N . ASP A 1 112 ? 9.564 4.915 -7.756 1.00 91.69 112 ASP A N 1
ATOM 880 C CA . ASP A 1 112 ? 8.857 4.166 -8.807 1.00 91.69 112 ASP A CA 1
ATOM 881 C C . ASP A 1 112 ? 7.417 3.803 -8.412 1.00 91.69 112 ASP A C 1
ATOM 883 O O . ASP A 1 112 ? 6.604 3.448 -9.270 1.00 91.69 112 ASP A O 1
ATOM 887 N N . LEU A 1 113 ? 7.070 3.945 -7.129 1.00 96.00 113 LEU A N 1
ATOM 888 C CA . LEU A 1 113 ? 5.716 3.782 -6.608 1.00 96.00 113 LEU A CA 1
ATOM 889 C C . LEU A 1 113 ? 4.895 5.080 -6.670 1.00 96.00 113 LEU A C 1
ATOM 891 O O . LEU A 1 113 ? 3.796 5.109 -6.131 1.00 96.00 113 LEU A O 1
ATOM 895 N N . ALA A 1 114 ? 5.369 6.149 -7.327 1.00 94.38 114 ALA A N 1
ATOM 896 C CA . ALA A 1 114 ? 4.662 7.441 -7.410 1.00 94.38 114 ALA A CA 1
ATOM 897 C C . ALA A 1 114 ? 3.268 7.366 -8.052 1.00 94.38 114 ALA A C 1
ATOM 899 O O . ALA A 1 114 ? 2.419 8.218 -7.810 1.00 94.38 114 ALA A O 1
ATOM 900 N N . HIS A 1 115 ? 3.024 6.328 -8.845 1.00 93.25 115 HIS A N 1
ATOM 901 C CA . HIS A 1 115 ? 1.726 6.033 -9.445 1.00 93.25 115 HIS A CA 1
ATOM 902 C C . HIS A 1 115 ? 0.767 5.295 -8.490 1.00 93.25 115 HIS A C 1
ATOM 904 O O . HIS A 1 115 ? -0.399 5.100 -8.833 1.00 93.25 115 HIS A O 1
ATOM 910 N N . LEU A 1 116 ? 1.248 4.852 -7.322 1.00 95.81 116 LEU A N 1
ATOM 911 C CA . LEU A 1 116 ? 0.462 4.141 -6.322 1.00 95.81 116 LEU A CA 1
ATOM 912 C C . LEU A 1 116 ? -0.033 5.070 -5.223 1.00 95.81 116 LEU A C 1
ATOM 914 O O . LEU A 1 116 ? 0.634 6.016 -4.797 1.00 95.81 116 LEU A O 1
ATOM 918 N N . ARG A 1 117 ? -1.203 4.717 -4.707 1.00 94.69 117 ARG A N 1
ATOM 919 C CA . ARG A 1 117 ? -1.818 5.302 -3.517 1.00 94.69 117 ARG A CA 1
ATOM 920 C C . ARG A 1 117 ? -2.139 4.169 -2.561 1.00 94.69 117 ARG A C 1
ATOM 922 O O . ARG A 1 117 ? -2.606 3.135 -3.024 1.00 94.69 117 ARG A O 1
ATOM 929 N N . VAL A 1 118 ? -1.905 4.355 -1.270 1.00 95.25 118 VAL A N 1
ATOM 930 C CA . VAL A 1 118 ? -2.219 3.389 -0.212 1.00 95.25 118 VAL A CA 1
ATOM 931 C C . VAL A 1 118 ? -3.253 4.007 0.722 1.00 95.25 118 VAL A C 1
ATOM 933 O O . VAL A 1 118 ? -3.186 5.203 1.005 1.00 95.25 118 VAL A O 1
ATOM 936 N N . ARG A 1 119 ? -4.213 3.211 1.191 1.00 94.75 119 ARG A N 1
ATOM 937 C CA . ARG A 1 119 ? -5.173 3.628 2.220 1.00 94.75 119 ARG A CA 1
ATOM 938 C C . ARG A 1 119 ? -5.498 2.496 3.174 1.00 94.75 119 ARG A C 1
ATOM 940 O O . ARG A 1 119 ? -5.349 1.320 2.839 1.00 94.75 119 ARG A O 1
ATOM 947 N N . GLU A 1 120 ? -6.026 2.872 4.322 1.00 95.25 120 GLU A N 1
ATOM 948 C CA . GLU A 1 120 ? -6.757 1.983 5.208 1.00 95.25 120 GLU A CA 1
ATOM 949 C C . GLU A 1 120 ? -8.233 1.884 4.791 1.00 95.25 120 GLU A C 1
ATOM 951 O O . GLU A 1 120 ? -8.866 2.895 4.479 1.00 95.25 120 GLU A O 1
ATOM 956 N N . HIS A 1 121 ? -8.794 0.677 4.853 1.00 95.56 121 HIS A N 1
ATOM 957 C CA . HIS A 1 121 ? -10.228 0.418 4.789 1.00 95.56 121 HIS A CA 1
ATOM 958 C C . HIS A 1 121 ? -10.656 -0.422 6.001 1.00 95.56 121 HIS A C 1
ATOM 960 O O . HIS A 1 121 ? -10.210 -1.560 6.165 1.00 95.56 121 HIS A O 1
ATOM 966 N N . VAL A 1 122 ? -11.535 0.133 6.839 1.00 95.38 122 VAL A N 1
ATOM 967 C CA . VAL A 1 122 ? -12.151 -0.541 7.990 1.00 95.38 122 VAL A CA 1
ATOM 968 C C . VAL A 1 122 ? -13.613 -0.803 7.693 1.00 95.38 122 VAL A C 1
ATOM 970 O O . VAL A 1 122 ? -14.326 0.080 7.238 1.00 95.38 122 VAL A O 1
ATOM 973 N N . SER A 1 123 ? -14.082 -2.004 7.999 1.00 97.25 123 SER A N 1
ATOM 974 C CA . SER A 1 123 ? -15.471 -2.422 7.840 1.00 97.25 123 SER A CA 1
ATOM 975 C C . SER A 1 123 ? -15.968 -3.125 9.096 1.00 97.25 123 SER A C 1
ATOM 977 O O . SER A 1 123 ? -15.193 -3.739 9.832 1.00 97.25 123 SER A O 1
ATOM 979 N N . TRP A 1 124 ? -17.266 -3.049 9.352 1.00 97.38 124 TRP A N 1
ATOM 980 C CA . TRP A 1 124 ? -17.903 -3.699 10.491 1.00 97.38 124 TRP A CA 1
ATOM 981 C C . TRP A 1 124 ? -19.292 -4.206 10.124 1.00 97.38 124 TRP A C 1
ATOM 983 O O . TRP A 1 124 ? -19.953 -3.713 9.209 1.00 97.38 124 TRP A O 1
ATOM 993 N N . GLN A 1 125 ? -19.727 -5.216 10.868 1.00 96.56 125 GLN A N 1
ATOM 994 C CA . GLN A 1 125 ? -21.102 -5.696 10.832 1.00 96.56 125 GLN A CA 1
ATOM 995 C C . GLN A 1 125 ? -21.954 -4.904 11.822 1.00 96.56 125 GLN A C 1
ATOM 997 O O . GLN A 1 125 ? -21.428 -4.231 12.710 1.00 96.56 125 GLN A O 1
ATOM 1002 N N . ALA A 1 126 ? -23.276 -5.008 11.687 1.00 95.44 126 ALA A N 1
ATOM 1003 C CA . ALA A 1 126 ? -24.171 -4.436 12.681 1.00 95.44 126 ALA A CA 1
ATOM 1004 C C . ALA A 1 126 ? -23.863 -5.038 14.072 1.00 95.44 126 ALA A C 1
ATOM 1006 O O . ALA A 1 126 ? -23.737 -6.261 14.189 1.00 95.44 126 ALA A O 1
ATOM 1007 N N . PRO A 1 127 ? -23.727 -4.211 15.123 1.00 93.94 127 PRO A N 1
ATOM 1008 C CA . PRO A 1 127 ? -23.473 -4.691 16.476 1.00 93.94 127 PRO A CA 1
ATOM 1009 C C . PRO A 1 127 ? -24.632 -5.549 16.992 1.00 93.94 127 PRO A C 1
ATOM 1011 O O . PRO A 1 127 ? -25.793 -5.351 16.624 1.00 93.94 127 PRO A O 1
ATOM 1014 N N . GLY A 1 128 ? -24.327 -6.463 17.918 1.00 91.44 128 GLY A N 1
ATOM 1015 C CA . GLY A 1 128 ? -25.354 -7.188 18.669 1.00 91.44 128 GLY A CA 1
ATOM 1016 C C . GLY A 1 128 ? -26.268 -6.236 19.451 1.00 91.44 128 GLY A C 1
ATOM 1017 O O . GLY A 1 128 ? -25.869 -5.122 19.793 1.00 91.44 128 GLY A O 1
ATOM 1018 N N . GLY A 1 129 ? -27.492 -6.681 19.760 1.00 88.62 129 GLY A N 1
ATOM 1019 C CA . GLY A 1 129 ? -28.551 -5.821 20.309 1.00 88.62 129 GLY A CA 1
ATOM 1020 C C . GLY A 1 129 ? -28.153 -5.014 21.551 1.00 88.62 129 GLY A C 1
ATOM 1021 O O . GLY A 1 129 ? -28.496 -3.840 21.639 1.00 88.62 129 GLY A O 1
ATOM 1022 N N . GLN A 1 130 ? -27.374 -5.600 22.469 1.00 89.50 130 GLN A N 1
ATOM 1023 C CA . GLN A 1 130 ? -26.854 -4.870 23.631 1.00 89.50 130 GLN A CA 1
ATOM 1024 C C . GLN A 1 130 ? -25.805 -3.825 23.231 1.00 89.50 130 GLN A C 1
ATOM 1026 O O . GLN A 1 130 ? -25.964 -2.658 23.571 1.00 89.50 130 GLN A O 1
ATOM 1031 N N . THR A 1 131 ? -24.774 -4.202 22.464 1.00 93.56 131 THR A N 1
ATOM 1032 C CA . THR A 1 131 ? -23.717 -3.284 21.998 1.00 93.56 131 THR A CA 1
ATOM 1033 C C . THR A 1 131 ? -24.279 -2.110 21.190 1.00 93.56 131 THR A C 1
ATOM 1035 O O . THR A 1 131 ? -23.782 -0.994 21.318 1.00 93.56 131 THR A O 1
ATOM 1038 N N . ARG A 1 132 ? -25.338 -2.330 20.398 1.00 93.12 132 ARG A N 1
ATOM 1039 C CA . ARG A 1 132 ? -25.943 -1.312 19.523 1.00 93.12 132 ARG A CA 1
ATOM 1040 C C . ARG A 1 132 ? -26.364 -0.041 20.262 1.00 93.12 132 ARG A C 1
ATOM 1042 O O . ARG A 1 132 ? -26.187 1.047 19.726 1.00 93.12 132 ARG A O 1
ATOM 1049 N N . ASN A 1 133 ? -26.873 -0.168 21.485 1.00 92.12 133 ASN A N 1
ATOM 1050 C CA . ASN A 1 133 ? -27.343 0.973 22.280 1.00 92.12 133 ASN A CA 1
ATOM 1051 C C . ASN A 1 133 ? -26.201 1.826 22.848 1.00 92.12 133 ASN A C 1
ATOM 1053 O O . ASN A 1 133 ? -26.435 2.933 23.324 1.00 92.12 133 ASN A O 1
ATOM 1057 N N . TYR A 1 134 ? -24.974 1.310 22.804 1.00 94.38 134 TYR A N 1
ATOM 1058 C CA . TYR A 1 134 ? -23.797 1.940 23.388 1.00 94.38 134 TYR A CA 1
ATOM 1059 C C . TYR A 1 134 ? -22.784 2.401 22.347 1.00 94.38 134 TYR A C 1
ATOM 1061 O O . TYR A 1 134 ? -21.715 2.864 22.731 1.00 94.38 134 TYR A O 1
ATOM 1069 N N . VAL A 1 135 ? -23.099 2.293 21.053 1.00 94.25 135 VAL A N 1
ATOM 1070 C CA . VAL A 1 135 ? -22.275 2.854 19.980 1.00 94.25 135 VAL A CA 1
ATOM 1071 C C . VAL A 1 135 ? -22.969 4.036 19.305 1.00 94.25 135 VAL A C 1
ATOM 1073 O O . VAL A 1 135 ? -24.201 4.091 19.230 1.00 94.25 135 VAL A O 1
ATOM 1076 N N . ILE A 1 136 ? -22.182 4.995 18.814 1.00 94.25 136 ILE A N 1
ATOM 1077 C CA . ILE A 1 136 ? -22.697 6.177 18.106 1.00 94.25 136 ILE A CA 1
ATOM 1078 C C . ILE A 1 136 ? -23.480 5.784 16.843 1.00 94.25 136 ILE A C 1
ATOM 1080 O O . ILE A 1 136 ? -23.209 4.720 16.277 1.00 94.25 136 ILE A O 1
ATOM 1084 N N . PRO A 1 137 ? -24.412 6.634 16.358 1.00 94.06 137 PRO A N 1
ATOM 1085 C CA . PRO A 1 137 ? -25.332 6.286 15.271 1.00 94.06 137 PRO A CA 1
ATOM 1086 C C . PRO A 1 137 ? -24.674 5.684 14.021 1.00 94.06 137 PRO A C 1
ATOM 1088 O O . PRO A 1 137 ? -25.197 4.721 13.467 1.00 94.06 137 PRO A O 1
ATOM 1091 N N . GLU A 1 138 ? -23.498 6.181 13.625 1.00 92.88 138 GLU A N 1
ATOM 1092 C CA . GLU A 1 138 ? -22.721 5.674 12.480 1.00 92.88 138 GLU A CA 1
ATOM 1093 C C . GLU A 1 138 ? -22.373 4.175 12.590 1.00 92.88 138 GLU A C 1
ATOM 1095 O O . GLU A 1 138 ? -22.342 3.464 11.588 1.00 92.88 138 GLU A O 1
ATOM 1100 N N . TYR A 1 139 ? -22.169 3.666 13.809 1.00 94.69 139 TYR A N 1
ATOM 1101 C CA . TYR A 1 139 ? -21.765 2.281 14.073 1.00 94.69 139 TYR A CA 1
ATOM 1102 C C . TYR A 1 139 ? -22.931 1.365 14.469 1.00 94.69 139 TYR A C 1
ATOM 1104 O O . TYR A 1 139 ? -22.716 0.194 14.773 1.00 94.69 139 TYR A O 1
ATOM 1112 N N . GLN A 1 140 ? -24.174 1.859 14.471 1.00 95.25 140 GLN A N 1
ATOM 1113 C CA . GLN A 1 140 ? -25.348 1.058 14.851 1.00 95.25 140 GLN A CA 1
ATOM 1114 C C . GLN A 1 140 ? -25.809 0.082 13.758 1.00 95.25 140 GLN A C 1
ATOM 1116 O O . GLN A 1 140 ? -26.590 -0.831 14.039 1.00 95.25 140 GLN A O 1
ATOM 1121 N N . GLY A 1 141 ? -25.349 0.273 12.521 1.00 95.75 141 GLY A N 1
ATOM 1122 C CA . GLY A 1 141 ? -25.553 -0.630 11.389 1.00 95.75 141 GLY A CA 1
ATOM 1123 C C . GLY A 1 141 ? -24.233 -1.195 10.863 1.00 95.75 141 GLY A C 1
ATOM 1124 O O . GLY A 1 141 ? -23.160 -0.852 11.355 1.00 95.75 141 GLY A O 1
ATOM 1125 N N . ALA A 1 142 ? -24.316 -2.063 9.853 1.00 97.06 142 ALA A N 1
ATOM 1126 C CA . ALA A 1 142 ? -23.134 -2.456 9.090 1.00 97.06 142 ALA A CA 1
ATOM 1127 C C . ALA A 1 142 ? -22.606 -1.248 8.307 1.00 97.06 142 ALA A C 1
ATOM 1129 O O . ALA A 1 142 ? -23.390 -0.452 7.787 1.00 97.06 142 ALA A O 1
ATOM 1130 N N . GLY A 1 143 ? -21.288 -1.120 8.218 1.00 96.75 143 GLY A N 1
ATOM 1131 C CA . GLY A 1 143 ? -20.667 0.059 7.634 1.00 96.75 143 GLY A CA 1
ATOM 1132 C C . GLY A 1 143 ? -19.192 -0.133 7.334 1.00 96.75 143 GLY A C 1
ATOM 1133 O O . GLY A 1 143 ? -18.615 -1.205 7.538 1.00 96.75 143 GLY A O 1
ATOM 1134 N N . ASN A 1 144 ? -18.600 0.920 6.790 1.00 96.06 144 ASN A N 1
ATOM 1135 C CA . ASN A 1 144 ? -17.172 1.018 6.560 1.00 96.06 144 ASN A CA 1
ATOM 1136 C C . ASN A 1 144 ? -16.730 2.481 6.618 1.00 96.06 144 ASN A C 1
ATOM 1138 O O . ASN A 1 144 ? -17.532 3.387 6.396 1.00 96.06 144 ASN A O 1
ATOM 1142 N N . HIS A 1 145 ? -15.450 2.684 6.894 1.00 92.25 145 HIS A N 1
ATOM 1143 C CA . HIS A 1 145 ? -14.779 3.959 6.729 1.00 92.25 145 HIS A CA 1
ATOM 1144 C C . HIS A 1 145 ? -13.389 3.719 6.136 1.00 92.25 145 HIS A C 1
ATOM 1146 O O . HIS A 1 145 ? -12.829 2.619 6.191 1.00 92.25 145 HIS A O 1
ATOM 1152 N N . TYR A 1 146 ? -12.822 4.776 5.574 1.00 91.06 146 TYR A N 1
ATOM 1153 C CA . TYR A 1 146 ? -11.414 4.812 5.200 1.00 91.06 146 TYR A CA 1
ATOM 1154 C C . TYR A 1 146 ? -10.639 5.526 6.305 1.00 91.06 146 TYR A C 1
ATOM 1156 O O . TYR A 1 146 ? -11.253 6.209 7.130 1.00 91.06 146 TYR A O 1
ATOM 1164 N N . GLY A 1 147 ? -9.328 5.305 6.388 1.00 77.44 147 GLY A N 1
ATOM 1165 C CA . GLY A 1 147 ? -8.518 5.873 7.468 1.00 77.44 147 GLY A CA 1
ATOM 1166 C C . GLY A 1 147 ? -8.644 7.392 7.598 1.00 77.44 147 GLY A C 1
ATOM 1167 O O . GLY A 1 147 ? -9.176 8.072 6.722 1.00 77.44 147 GLY A O 1
ATOM 1168 N N . VAL A 1 148 ? -8.143 7.938 8.704 1.00 62.53 148 VAL A N 1
ATOM 1169 C CA . VAL A 1 148 ? -8.151 9.384 8.982 1.00 62.53 148 VAL A CA 1
ATOM 1170 C C . VAL A 1 148 ? -6.727 9.934 8.850 1.00 62.53 148 VAL A C 1
ATOM 1172 O O . VAL A 1 148 ? -5.756 9.265 9.200 1.00 62.53 148 VAL A O 1
ATOM 1175 N N . GLY A 1 149 ? -6.571 11.151 8.319 1.00 60.91 149 GLY A N 1
ATOM 1176 C CA . GLY A 1 149 ? -5.252 11.765 8.118 1.00 60.91 149 GLY A CA 1
ATOM 1177 C C . GLY A 1 149 ? -4.411 11.021 7.074 1.00 60.91 149 GLY A C 1
ATOM 1178 O O . GLY A 1 149 ? -4.901 10.720 5.988 1.00 60.91 149 GLY A O 1
ATOM 1179 N N . ASN A 1 150 ? -3.153 10.701 7.395 1.00 58.75 150 ASN A N 1
ATOM 1180 C CA . ASN A 1 150 ? -2.251 10.008 6.463 1.00 58.75 150 ASN A CA 1
ATOM 1181 C C . ASN A 1 150 ? -2.733 8.585 6.116 1.00 58.75 150 ASN A C 1
ATOM 1183 O O . ASN A 1 150 ? -2.474 8.110 5.013 1.00 58.75 150 ASN A O 1
ATOM 1187 N N . ALA A 1 151 ? -3.502 7.926 6.992 1.00 61.09 151 ALA A N 1
ATOM 1188 C CA . ALA A 1 151 ? -4.101 6.616 6.713 1.00 61.09 151 ALA A CA 1
ATOM 1189 C C . ALA A 1 151 ? -5.270 6.679 5.708 1.00 61.09 151 ALA A C 1
ATOM 1191 O O . ALA A 1 151 ? -5.569 5.678 5.051 1.00 61.09 151 ALA A O 1
ATOM 1192 N N . ALA A 1 152 ? -5.904 7.850 5.544 1.00 71.06 152 ALA A N 1
ATOM 1193 C CA . ALA A 1 152 ? -6.908 8.077 4.498 1.00 71.06 152 ALA A CA 1
ATOM 1194 C C . ALA A 1 152 ? -6.277 7.961 3.108 1.00 71.06 152 ALA A C 1
ATOM 1196 O O . ALA A 1 152 ? -6.898 7.492 2.150 1.00 71.06 152 ALA A O 1
ATOM 1197 N N . PHE A 1 153 ? -5.032 8.435 3.012 1.00 82.81 153 PHE A N 1
ATOM 1198 C CA . PHE A 1 153 ? -4.303 8.555 1.772 1.00 82.81 153 PHE A CA 1
ATOM 1199 C C . PHE A 1 153 ? -2.797 8.710 2.009 1.00 82.81 153 PHE A C 1
ATOM 1201 O O . PHE A 1 153 ? -2.334 9.764 2.444 1.00 82.81 153 PHE A O 1
ATOM 1208 N N . THR A 1 154 ? -2.014 7.698 1.639 1.00 90.31 154 THR A N 1
ATOM 1209 C CA . THR A 1 154 ? -0.550 7.786 1.615 1.00 90.31 154 THR A CA 1
ATOM 1210 C C . THR A 1 154 ? -0.014 7.546 0.199 1.00 90.31 154 THR A C 1
ATOM 1212 O O . THR A 1 154 ? -0.294 6.500 -0.394 1.00 90.31 154 THR A O 1
ATOM 1215 N N . PRO A 1 155 ? 0.777 8.470 -0.377 1.00 92.81 155 PRO A N 1
ATOM 1216 C CA . PRO A 1 155 ? 1.477 8.219 -1.634 1.00 92.81 155 PRO A CA 1
ATOM 1217 C C . PRO A 1 155 ? 2.445 7.032 -1.523 1.00 92.81 155 PRO A C 1
ATOM 1219 O O . PRO A 1 155 ? 3.197 6.922 -0.555 1.00 92.81 155 PRO A O 1
ATOM 1222 N N . GLY A 1 156 ? 2.489 6.182 -2.552 1.00 93.12 156 GLY A N 1
ATOM 1223 C CA . GLY A 1 156 ? 3.390 5.026 -2.608 1.00 93.12 156 GLY A CA 1
ATOM 1224 C C . GLY A 1 156 ? 4.869 5.330 -2.301 1.00 93.12 156 GLY A C 1
ATOM 1225 O O . GLY A 1 156 ? 5.482 4.538 -1.583 1.00 93.12 156 GLY A O 1
ATOM 1226 N N . PRO A 1 157 ? 5.456 6.463 -2.743 1.00 95.44 157 PRO A N 1
ATOM 1227 C CA . PRO A 1 157 ? 6.861 6.775 -2.474 1.00 95.44 157 PRO A CA 1
ATOM 1228 C C . PRO A 1 157 ? 7.214 7.058 -1.016 1.00 95.44 157 PRO A C 1
ATOM 1230 O O . PRO A 1 157 ? 8.396 7.096 -0.693 1.00 95.44 157 PRO A O 1
ATOM 1233 N N . VAL A 1 158 ? 6.228 7.267 -0.137 1.00 94.81 158 VAL A N 1
ATOM 1234 C CA . VAL A 1 158 ? 6.499 7.498 1.291 1.00 94.81 158 VAL A CA 1
ATOM 1235 C C . VAL A 1 158 ? 7.083 6.240 1.940 1.00 94.81 158 VAL A C 1
ATOM 1237 O O . VAL A 1 158 ? 7.909 6.345 2.841 1.00 94.81 158 VAL A O 1
ATOM 1240 N N . GLY A 1 159 ? 6.680 5.046 1.486 1.00 94.94 159 GLY A N 1
ATOM 1241 C CA . GLY A 1 159 ? 7.188 3.773 2.016 1.00 94.94 159 GLY A CA 1
ATOM 1242 C C . GLY A 1 159 ? 6.747 3.448 3.448 1.00 94.94 159 GLY A C 1
ATOM 1243 O O . GLY A 1 159 ? 7.134 2.408 3.979 1.00 94.94 159 GLY A O 1
ATOM 1244 N N . GLN A 1 160 ? 5.957 4.321 4.078 1.00 94.75 160 GLN A N 1
ATOM 1245 C CA . GLN A 1 160 ? 5.464 4.182 5.443 1.00 94.75 160 GLN A CA 1
ATOM 1246 C C . GLN A 1 160 ? 4.073 4.811 5.572 1.00 94.75 160 GLN A C 1
ATOM 1248 O O . GLN A 1 160 ? 3.808 5.839 4.956 1.00 94.75 160 GLN A O 1
ATOM 1253 N N . GLY A 1 161 ? 3.211 4.219 6.397 1.00 91.25 161 GLY A N 1
ATOM 1254 C CA . GLY A 1 161 ? 1.937 4.803 6.815 1.00 91.25 161 GLY A CA 1
ATOM 1255 C C . GLY A 1 161 ? 1.729 4.623 8.315 1.00 91.25 161 GLY A C 1
ATOM 1256 O O . GLY A 1 161 ? 2.167 3.616 8.876 1.00 91.25 161 GLY A O 1
ATOM 1257 N N . ASP A 1 162 ? 1.051 5.586 8.936 1.00 90.25 162 ASP A N 1
ATOM 1258 C CA . ASP A 1 162 ? 0.753 5.584 10.367 1.00 90.25 162 ASP A CA 1
ATOM 1259 C C . ASP A 1 162 ? -0.762 5.641 10.578 1.00 90.25 162 ASP A C 1
ATOM 1261 O O . ASP A 1 162 ? -1.466 6.411 9.921 1.00 90.25 162 ASP A O 1
ATOM 1265 N N . ASP A 1 163 ? -1.247 4.830 11.509 1.00 89.50 163 ASP A N 1
ATOM 1266 C CA . ASP A 1 163 ? -2.659 4.685 11.842 1.00 89.50 163 ASP A CA 1
ATOM 1267 C C . ASP A 1 163 ? -2.831 4.584 13.366 1.00 89.50 163 ASP A C 1
ATOM 1269 O O . ASP A 1 163 ? -1.960 4.080 14.080 1.00 89.50 163 ASP A O 1
ATOM 1273 N N . THR A 1 164 ? -3.928 5.122 13.893 1.00 90.62 164 THR A N 1
ATOM 1274 C CA . THR A 1 164 ? -4.216 5.152 15.329 1.00 90.62 164 THR A CA 1
ATOM 1275 C C . THR A 1 164 ? -5.666 4.782 15.591 1.00 90.62 164 THR A C 1
ATOM 1277 O O . THR A 1 164 ? -6.593 5.447 15.134 1.00 90.62 164 THR A O 1
ATOM 1280 N N . HIS A 1 165 ? -5.873 3.769 16.431 1.00 90.56 165 HIS A N 1
ATOM 1281 C CA . HIS A 1 165 ? -7.205 3.360 16.865 1.00 90.56 165 HIS A CA 1
ATOM 1282 C C . HIS A 1 165 ? -7.393 3.601 18.352 1.00 90.56 165 HIS A C 1
ATOM 1284 O O . HIS A 1 165 ? -6.744 2.962 19.174 1.00 90.56 165 HIS A O 1
ATOM 1290 N N . SER A 1 166 ? -8.340 4.464 18.706 1.00 90.31 166 SER A N 1
ATOM 1291 C CA . SER A 1 166 ? -8.771 4.624 20.095 1.00 90.31 166 SER A CA 1
ATOM 1292 C C . SER A 1 166 ? -9.649 3.450 20.544 1.00 90.31 166 SER A C 1
ATOM 1294 O O . SER A 1 166 ? -10.497 2.978 19.776 1.00 90.31 166 SER A O 1
ATOM 1296 N N . ALA A 1 167 ? -9.480 3.001 21.794 1.00 88.31 167 ALA A N 1
ATOM 1297 C CA . ALA A 1 167 ? -10.378 2.034 22.431 1.00 88.31 167 ALA A CA 1
ATOM 1298 C C . ALA A 1 167 ? -11.781 2.613 22.684 1.00 88.31 167 ALA A C 1
ATOM 1300 O O . ALA A 1 167 ? -12.763 1.880 22.606 1.00 88.31 167 ALA A O 1
ATOM 1301 N N . LEU A 1 168 ? -11.876 3.926 22.928 1.00 87.69 168 LEU A N 1
ATOM 1302 C CA . LEU A 1 168 ? -13.144 4.636 23.128 1.00 87.69 168 LEU A CA 1
ATOM 1303 C C . LEU A 1 168 ? -13.962 4.722 21.845 1.00 87.69 168 LEU A C 1
ATOM 1305 O O . LEU A 1 168 ? -15.144 4.402 21.872 1.00 87.69 168 LEU A O 1
ATOM 1309 N N . GLY A 1 169 ? -13.311 5.111 20.742 1.00 85.50 169 GLY A N 1
ATOM 1310 C CA . GLY A 1 169 ? -13.860 5.264 19.387 1.00 85.50 169 GLY A CA 1
ATOM 1311 C C . GLY A 1 169 ? -15.396 5.264 19.295 1.00 85.50 169 GLY A C 1
ATOM 1312 O O . GLY A 1 169 ? -16.014 6.286 19.579 1.00 85.50 169 GLY A O 1
ATOM 1313 N N . PRO A 1 170 ? -16.017 4.129 18.924 1.00 90.19 170 PRO A N 1
ATOM 1314 C CA . PRO A 1 170 ? -17.448 4.045 18.648 1.00 90.19 170 PRO A CA 1
ATOM 1315 C C . PRO A 1 170 ? -18.338 4.129 19.894 1.00 90.19 170 PRO A C 1
ATOM 1317 O O . PRO A 1 170 ? -19.529 4.366 19.739 1.00 90.19 170 PRO A O 1
ATOM 1320 N N . PHE A 1 171 ? -17.807 3.927 21.103 1.00 92.44 171 PHE A N 1
ATOM 1321 C CA . PHE A 1 171 ? -18.593 3.846 22.337 1.00 92.44 171 PHE A CA 1
ATOM 1322 C C . PHE A 1 171 ? -18.880 5.212 22.988 1.00 92.44 171 PHE A C 1
ATOM 1324 O O . PHE A 1 171 ? -19.779 5.334 23.822 1.00 92.44 171 PHE A O 1
ATOM 1331 N N . THR A 1 172 ? -18.136 6.262 22.638 1.00 87.69 172 THR A N 1
ATOM 1332 C CA . THR A 1 172 ? -18.306 7.589 23.251 1.00 87.69 172 THR A CA 1
ATOM 1333 C C . THR A 1 172 ? -19.463 8.358 22.612 1.00 87.69 172 THR A C 1
ATOM 1335 O O . THR A 1 172 ? -19.483 8.462 21.393 1.00 87.69 172 THR A O 1
ATOM 1338 N N . PRO A 1 173 ? -20.372 8.994 23.379 1.00 89.81 173 PRO A N 1
ATOM 1339 C CA . PRO A 1 173 ? -20.374 9.124 24.842 1.00 89.81 173 PRO A CA 1
ATOM 1340 C C . PRO A 1 173 ? -21.232 8.078 25.576 1.00 89.81 173 PRO A C 1
ATOM 1342 O O . PRO A 1 173 ? -21.220 8.045 26.803 1.00 89.81 173 PRO A O 1
ATOM 1345 N N . ALA A 1 174 ? -21.984 7.232 24.867 1.00 90.12 174 ALA A N 1
ATOM 1346 C CA . ALA A 1 174 ? -22.966 6.323 25.471 1.00 90.12 174 ALA A CA 1
ATOM 1347 C C . ALA A 1 174 ? -22.356 5.348 26.498 1.00 90.12 174 ALA A C 1
ATOM 1349 O O . ALA A 1 174 ? -23.033 4.920 27.432 1.00 90.12 174 ALA A O 1
ATOM 1350 N N . VAL A 1 175 ? -21.058 5.057 26.380 1.00 89.25 175 VAL A N 1
ATOM 1351 C CA . VAL A 1 175 ? -20.291 4.221 27.308 1.00 89.25 175 VAL A CA 1
ATOM 1352 C C . VAL A 1 175 ? -20.428 4.627 28.777 1.00 89.25 175 VAL A C 1
ATOM 1354 O O . VAL A 1 175 ? -20.442 3.763 29.649 1.00 89.25 175 VAL A O 1
ATOM 1357 N N . PHE A 1 176 ? -20.593 5.919 29.077 1.00 89.12 176 PHE A N 1
ATOM 1358 C CA . PHE A 1 176 ? -20.712 6.405 30.457 1.00 89.12 176 PHE A CA 1
ATOM 1359 C C . PHE A 1 176 ? -22.013 5.955 31.146 1.00 89.12 176 PHE A C 1
ATOM 1361 O O . PHE A 1 176 ? -22.102 5.945 32.374 1.00 89.12 176 PHE A O 1
ATOM 1368 N N . GLN A 1 177 ? -23.003 5.520 30.363 1.00 91.31 177 GLN A N 1
ATOM 1369 C CA . GLN A 1 177 ? -24.281 4.981 30.833 1.00 91.31 177 GLN A CA 1
ATOM 1370 C C . GLN A 1 177 ? -24.269 3.445 30.940 1.00 91.31 177 GLN A C 1
ATOM 1372 O O . GLN A 1 177 ? -25.312 2.825 31.163 1.00 91.31 177 GLN A O 1
ATOM 1377 N N . LEU A 1 178 ? -23.109 2.802 30.751 1.00 92.50 178 LEU A N 1
ATOM 1378 C CA . LEU A 1 178 ? -22.978 1.350 30.830 1.00 92.50 178 LEU A CA 1
ATOM 1379 C C . LEU A 1 178 ? -23.383 0.852 32.221 1.00 92.50 178 LEU A C 1
ATOM 1381 O O . LEU A 1 178 ? -22.942 1.403 33.230 1.00 92.50 178 LEU A O 1
ATOM 1385 N N . GLN A 1 179 ? -24.214 -0.187 32.284 1.00 91.94 179 GLN A N 1
ATOM 1386 C CA . GLN A 1 179 ? -24.682 -0.748 33.551 1.00 91.94 179 GLN A CA 1
ATOM 1387 C C . GLN A 1 179 ? -23.604 -1.620 34.212 1.00 91.94 179 GLN A C 1
ATOM 1389 O O . GLN A 1 179 ? -22.794 -2.256 33.530 1.00 91.94 179 GLN A O 1
ATOM 1394 N N . GLN A 1 180 ? -23.615 -1.675 35.547 1.00 91.44 180 GLN A N 1
ATOM 1395 C CA . GLN A 1 180 ? -22.732 -2.522 36.357 1.00 91.44 180 GLN A CA 1
ATOM 1396 C C . GLN A 1 180 ? -22.708 -3.966 35.833 1.00 91.44 180 GLN A C 1
ATOM 1398 O O . GLN A 1 180 ? -23.756 -4.558 35.588 1.00 91.44 180 GLN A O 1
ATOM 1403 N N . GLY A 1 181 ? -21.512 -4.544 35.673 1.00 88.50 181 GLY A N 1
ATOM 1404 C CA . GLY A 1 181 ? -21.349 -5.933 35.231 1.00 88.50 181 GLY A CA 1
ATOM 1405 C C . GLY A 1 181 ? -21.550 -6.162 33.729 1.00 88.50 181 GLY A C 1
ATOM 1406 O O . GLY A 1 181 ? -21.289 -7.265 33.250 1.00 88.50 181 GLY A O 1
ATOM 1407 N N . THR A 1 182 ? -21.941 -5.136 32.965 1.00 91.62 182 THR A N 1
ATOM 1408 C CA . THR A 1 182 ? -22.079 -5.252 31.508 1.00 91.62 182 THR A CA 1
ATOM 1409 C C . THR A 1 182 ? -20.705 -5.333 30.854 1.00 91.62 182 THR A C 1
ATOM 1411 O O . THR A 1 182 ? -19.803 -4.554 31.177 1.00 91.62 182 THR A O 1
ATOM 1414 N N . THR A 1 183 ? -20.560 -6.265 29.911 1.00 93.75 183 THR A N 1
ATOM 1415 C CA . THR A 1 183 ? -19.418 -6.347 28.997 1.00 93.75 183 THR A CA 1
ATOM 1416 C C . THR A 1 183 ? -19.927 -6.250 27.567 1.00 93.75 183 THR A C 1
ATOM 1418 O O . THR A 1 183 ? -20.800 -7.018 27.173 1.00 93.75 183 THR A O 1
ATOM 1421 N N . LEU A 1 184 ? -19.381 -5.315 26.799 1.00 95.00 184 LEU A N 1
ATOM 1422 C CA . LEU A 1 184 ? -19.687 -5.118 25.389 1.00 95.00 184 LEU A CA 1
ATOM 1423 C C . LEU A 1 184 ? -18.462 -5.445 24.551 1.00 95.00 184 LEU A C 1
ATOM 1425 O O . LEU A 1 184 ? -17.333 -5.160 24.950 1.00 95.00 184 LEU A O 1
ATOM 1429 N N . GLU A 1 185 ? -18.700 -5.991 23.368 1.00 94.44 185 GLU A N 1
ATOM 1430 C CA . GLU A 1 185 ? -17.671 -6.243 22.369 1.00 94.44 185 GLU A CA 1
ATOM 1431 C C . GLU A 1 185 ? -18.133 -5.708 21.015 1.00 94.44 185 GLU A C 1
ATOM 1433 O O . GLU A 1 185 ? -19.305 -5.840 20.645 1.00 94.44 185 GLU A O 1
ATOM 1438 N N . PHE A 1 186 ? -17.206 -5.089 20.289 1.00 95.25 186 PHE A N 1
ATOM 1439 C CA . PHE A 1 186 ? -17.419 -4.615 18.933 1.00 95.25 186 PHE A CA 1
ATOM 1440 C C . PHE A 1 186 ? -16.212 -4.955 18.060 1.00 95.25 186 PHE A C 1
ATOM 1442 O O . PHE A 1 186 ? -15.076 -4.603 18.386 1.00 95.25 186 PHE A O 1
ATOM 1449 N N . VAL A 1 187 ? -16.468 -5.673 16.965 1.00 95.44 187 VAL A N 1
ATOM 1450 C CA . VAL A 1 187 ? -15.440 -6.250 16.093 1.00 95.44 187 VAL A CA 1
ATOM 1451 C C . VAL A 1 187 ? -15.494 -5.592 14.723 1.00 95.44 187 VAL A C 1
ATOM 1453 O O . VAL A 1 187 ? -16.562 -5.425 14.136 1.00 95.44 187 VAL A O 1
ATOM 1456 N N . MET A 1 188 ? -14.320 -5.256 14.204 1.00 96.50 188 MET A N 1
ATOM 1457 C CA . MET A 1 188 ? -14.130 -4.642 12.899 1.00 96.50 188 MET A CA 1
ATOM 1458 C C . MET A 1 188 ? -13.030 -5.372 12.140 1.00 96.50 188 MET A C 1
ATOM 1460 O O . MET A 1 188 ? -12.108 -5.934 12.734 1.00 96.50 188 MET A O 1
ATOM 1464 N N . ASN A 1 189 ? -13.105 -5.317 10.819 1.00 97.12 189 ASN A N 1
ATOM 1465 C CA . ASN A 1 189 ? -12.090 -5.836 9.922 1.00 97.12 189 ASN A CA 1
ATOM 1466 C C . ASN A 1 189 ? -11.416 -4.679 9.208 1.00 97.12 189 ASN A C 1
ATOM 1468 O O . ASN A 1 189 ? -12.086 -3.820 8.643 1.00 97.12 189 ASN A O 1
ATOM 1472 N N . GLN A 1 190 ? -10.096 -4.702 9.185 1.00 95.56 190 GLN A N 1
ATOM 1473 C CA . GLN A 1 190 ? -9.270 -3.745 8.481 1.00 95.56 190 GLN A CA 1
ATOM 1474 C C . GLN A 1 190 ? -8.518 -4.447 7.351 1.00 95.56 190 GLN A C 1
ATOM 1476 O O . GLN A 1 190 ? -8.058 -5.584 7.494 1.00 95.56 190 GLN A O 1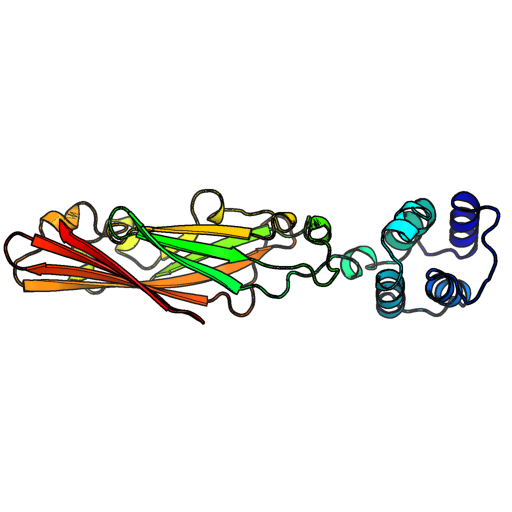
ATOM 1481 N N . VAL A 1 191 ? -8.364 -3.754 6.231 1.00 96.12 191 VAL A N 1
ATOM 1482 C CA . VAL A 1 191 ? -7.461 -4.120 5.144 1.00 96.12 191 VAL A CA 1
ATOM 1483 C C . VAL A 1 191 ? -6.775 -2.863 4.617 1.00 96.12 191 VAL A C 1
ATOM 1485 O O . VAL A 1 191 ? -7.427 -1.836 4.436 1.00 96.12 191 VAL A O 1
ATOM 1488 N N . TYR A 1 192 ? -5.469 -2.929 4.352 1.00 95.50 192 TYR A N 1
ATOM 1489 C CA . TYR A 1 192 ? -4.820 -1.880 3.560 1.00 95.50 192 TYR A CA 1
ATOM 1490 C C . TYR A 1 192 ? -4.960 -2.183 2.078 1.00 95.50 192 TYR A C 1
ATOM 1492 O O . TYR A 1 192 ? -4.735 -3.313 1.629 1.00 95.50 192 TYR A O 1
ATOM 1500 N N . GLU A 1 193 ? -5.317 -1.157 1.324 1.00 96.44 193 GLU A N 1
ATOM 1501 C CA . GLU A 1 193 ? -5.584 -1.228 -0.103 1.00 96.44 193 GLU A CA 1
ATOM 1502 C C . GLU A 1 193 ? -4.618 -0.323 -0.863 1.00 96.44 193 GLU A C 1
ATOM 1504 O O . GLU A 1 193 ? -4.138 0.680 -0.335 1.00 96.44 193 GLU A O 1
ATOM 1509 N N . GLN A 1 194 ? -4.363 -0.663 -2.124 1.00 96.50 194 GLN A N 1
ATOM 1510 C CA . GLN A 1 194 ? -3.635 0.180 -3.060 1.00 96.50 194 GLN A CA 1
ATOM 1511 C C . GLN A 1 194 ? -4.488 0.527 -4.280 1.00 96.50 194 GLN A C 1
ATOM 1513 O O . GLN A 1 194 ? -5.286 -0.289 -4.744 1.00 96.50 194 GLN A O 1
ATOM 1518 N N . SER A 1 195 ? -4.264 1.712 -4.834 1.00 95.81 195 SER A N 1
ATOM 1519 C CA . SER A 1 195 ? -4.828 2.160 -6.105 1.00 95.81 195 SER A CA 1
ATOM 1520 C C . SER A 1 195 ? -3.711 2.479 -7.097 1.00 95.81 195 SER A C 1
ATOM 1522 O O . SER A 1 195 ? -2.676 3.029 -6.720 1.00 95.81 195 SER A O 1
ATOM 1524 N N . LYS A 1 196 ? -3.941 2.130 -8.368 1.00 94.19 196 LYS A N 1
ATOM 1525 C CA . LYS A 1 196 ? -3.038 2.382 -9.511 1.00 94.19 196 LYS A CA 1
ATOM 1526 C C . LYS A 1 196 ? -3.568 3.458 -10.463 1.00 94.19 196 LYS A C 1
ATOM 1528 O O . LYS A 1 196 ? -2.925 3.776 -11.456 1.00 94.19 196 LYS A O 1
ATOM 1533 N N . ASP A 1 197 ? -4.762 3.966 -10.188 1.00 92.75 197 ASP A N 1
ATOM 1534 C CA . ASP A 1 197 ? -5.578 4.804 -11.069 1.00 92.75 197 ASP A CA 1
ATOM 1535 C C . ASP A 1 197 ? -6.097 6.034 -10.318 1.00 92.75 197 ASP A C 1
ATOM 1537 O O . ASP A 1 197 ? -7.240 6.464 -10.452 1.00 92.75 197 ASP A O 1
ATOM 1541 N N . ASN A 1 198 ? -5.221 6.610 -9.496 1.00 89.38 198 ASN A N 1
ATOM 1542 C CA . ASN A 1 198 ? -5.488 7.841 -8.767 1.00 89.38 198 ASN A CA 1
ATOM 1543 C C . ASN A 1 198 ? -6.660 7.762 -7.758 1.00 89.38 198 ASN A C 1
ATOM 1545 O O . ASN A 1 198 ? -7.194 8.789 -7.349 1.00 89.38 198 ASN A O 1
ATOM 1549 N N . GLY A 1 199 ? -7.017 6.563 -7.296 1.00 91.50 199 GLY A N 1
ATOM 1550 C CA . GLY A 1 199 ? -8.081 6.307 -6.322 1.00 91.50 199 GLY A CA 1
ATOM 1551 C C . GLY A 1 199 ? -9.419 5.880 -6.926 1.00 91.50 199 GLY A C 1
ATOM 1552 O O . GLY A 1 199 ? -10.378 5.749 -6.166 1.00 91.50 199 GLY A O 1
ATOM 1553 N N . ALA A 1 200 ? -9.502 5.665 -8.245 1.00 92.38 200 ALA A N 1
ATOM 1554 C CA . ALA A 1 200 ? -10.734 5.221 -8.897 1.00 92.38 200 ALA A CA 1
ATOM 1555 C C . ALA A 1 200 ? -11.072 3.755 -8.573 1.00 92.38 200 ALA A C 1
ATOM 1557 O O . ALA A 1 200 ? -12.238 3.422 -8.366 1.00 92.38 200 ALA A O 1
ATOM 1558 N N . SER A 1 201 ? -10.062 2.890 -8.457 1.00 95.50 201 SER A N 1
ATOM 1559 C CA . SER A 1 201 ? -10.203 1.512 -7.994 1.00 95.50 201 SER A CA 1
ATOM 1560 C C . SER A 1 201 ? -9.172 1.169 -6.924 1.00 95.50 201 SER A C 1
ATOM 1562 O O . SER A 1 201 ? -8.056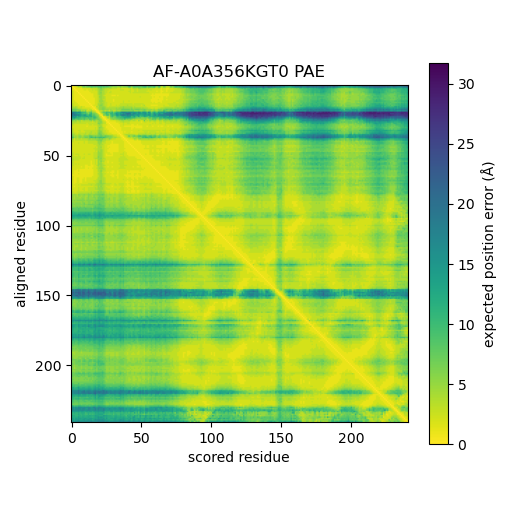 1.694 -6.898 1.00 95.50 201 SER A O 1
ATOM 1564 N N . TRP A 1 202 ? -9.568 0.271 -6.022 1.00 95.94 202 TRP A N 1
ATOM 1565 C CA . TRP A 1 202 ? -8.772 -0.143 -4.873 1.00 95.94 202 TRP A CA 1
ATOM 1566 C C . TRP A 1 202 ? -8.685 -1.659 -4.804 1.00 95.94 202 TRP A C 1
ATOM 1568 O O . TRP A 1 202 ? -9.659 -2.372 -5.043 1.00 95.94 202 TRP A O 1
ATOM 1578 N N . GLN A 1 203 ? -7.491 -2.150 -4.496 1.00 97.25 203 GLN A N 1
ATOM 1579 C CA . GLN A 1 203 ? -7.194 -3.572 -4.394 1.00 97.25 203 GLN A CA 1
ATOM 1580 C C . GLN A 1 203 ? -6.503 -3.844 -3.068 1.00 97.25 203 GLN A C 1
ATOM 1582 O O . GLN A 1 203 ? -5.569 -3.130 -2.703 1.00 97.25 203 GLN A O 1
ATOM 1587 N N . ALA A 1 204 ? -6.924 -4.896 -2.369 1.00 96.81 204 ALA A N 1
ATOM 1588 C CA . ALA A 1 204 ? -6.274 -5.316 -1.136 1.00 96.81 204 ALA A CA 1
ATOM 1589 C C . ALA A 1 204 ? -4.782 -5.595 -1.373 1.00 96.81 204 ALA A C 1
ATOM 1591 O O . ALA A 1 204 ? -4.405 -6.318 -2.301 1.00 96.81 204 ALA A O 1
ATOM 1592 N N . ILE A 1 205 ? -3.937 -5.038 -0.511 1.00 96.06 205 ILE A N 1
ATOM 1593 C CA . ILE A 1 205 ? -2.519 -5.379 -0.462 1.00 96.06 205 ILE A CA 1
ATOM 1594 C C . ILE A 1 205 ? -2.398 -6.768 0.192 1.00 96.06 205 ILE A C 1
ATOM 1596 O O . ILE A 1 205 ? -3.063 -7.040 1.193 1.00 96.06 205 ILE A O 1
ATOM 1600 N N . PRO A 1 206 ? -1.588 -7.695 -0.345 1.00 92.56 206 PRO A N 1
ATOM 1601 C CA . PRO A 1 206 ? -1.373 -8.985 0.305 1.00 92.56 206 PRO A CA 1
ATOM 1602 C C . PRO A 1 206 ? -0.865 -8.827 1.746 1.00 92.56 206 PRO A C 1
ATOM 1604 O O . PRO A 1 206 ? -0.050 -7.951 2.025 1.00 92.56 206 PRO A O 1
ATOM 1607 N N . ASN A 1 207 ? -1.322 -9.700 2.649 1.00 88.75 207 ASN A N 1
ATOM 1608 C CA . ASN A 1 207 ? -0.927 -9.734 4.067 1.00 88.75 207 ASN A CA 1
ATOM 1609 C C . ASN A 1 207 ? -1.244 -8.459 4.876 1.00 88.75 207 ASN A C 1
ATOM 1611 O O . ASN A 1 207 ? -0.635 -8.229 5.915 1.00 88.75 207 ASN A O 1
ATOM 1615 N N . SER A 1 208 ? -2.211 -7.647 4.437 1.00 94.50 208 SER A N 1
ATOM 1616 C CA . SER A 1 208 ? -2.576 -6.384 5.095 1.00 94.50 208 SER A CA 1
ATOM 1617 C C . SER A 1 208 ? -3.870 -6.434 5.919 1.00 94.50 208 SER A C 1
ATOM 1619 O O . SER A 1 208 ? -4.451 -5.391 6.221 1.00 94.50 208 SER A O 1
ATOM 1621 N N . ARG A 1 209 ? -4.368 -7.636 6.237 1.00 95.81 209 ARG A N 1
ATOM 1622 C CA . ARG A 1 209 ? -5.648 -7.828 6.932 1.00 95.81 209 ARG A CA 1
ATOM 1623 C C . ARG A 1 209 ? -5.457 -7.908 8.440 1.00 95.81 209 ARG A C 1
ATOM 1625 O O . ARG A 1 209 ? -4.613 -8.669 8.911 1.00 95.81 209 ARG A O 1
ATOM 1632 N N . TYR A 1 210 ? -6.300 -7.186 9.169 1.00 96.19 210 TYR A N 1
ATOM 1633 C CA . TYR A 1 210 ? -6.325 -7.181 10.627 1.00 96.19 210 TYR A CA 1
ATOM 1634 C C . TYR A 1 210 ? -7.767 -7.226 11.144 1.00 96.19 210 TYR A C 1
ATOM 1636 O O . TYR A 1 210 ? -8.688 -6.713 10.511 1.00 96.19 210 TYR A O 1
ATOM 1644 N N . THR A 1 211 ? -7.961 -7.801 12.322 1.00 97.00 211 THR A N 1
ATOM 1645 C CA . THR A 1 211 ? -9.184 -7.699 13.116 1.00 97.00 211 THR A CA 1
ATOM 1646 C C . THR A 1 211 ? -8.934 -6.735 14.264 1.00 97.00 211 THR A C 1
ATOM 1648 O O . THR A 1 211 ? -7.941 -6.857 14.986 1.00 97.00 211 THR A O 1
ATOM 1651 N N . ILE A 1 212 ? -9.840 -5.777 14.430 1.00 96.12 212 ILE A N 1
ATOM 1652 C CA . ILE A 1 212 ? -9.851 -4.838 15.546 1.00 96.12 212 ILE A CA 1
ATOM 1653 C C . ILE A 1 212 ? -11.020 -5.220 16.444 1.00 96.12 212 ILE A C 1
ATOM 1655 O O . ILE A 1 212 ? -12.175 -5.163 16.029 1.00 96.12 212 ILE A O 1
ATOM 1659 N N . THR A 1 213 ? -10.723 -5.588 17.682 1.00 96.19 213 THR A N 1
ATOM 1660 C CA . THR A 1 213 ? -11.727 -5.887 18.701 1.00 96.19 213 THR A CA 1
ATOM 1661 C C . THR A 1 213 ? -11.656 -4.816 19.767 1.00 96.19 213 THR A C 1
ATOM 1663 O O . THR A 1 213 ? -10.605 -4.615 20.371 1.00 96.19 213 THR A O 1
ATOM 1666 N N . ARG A 1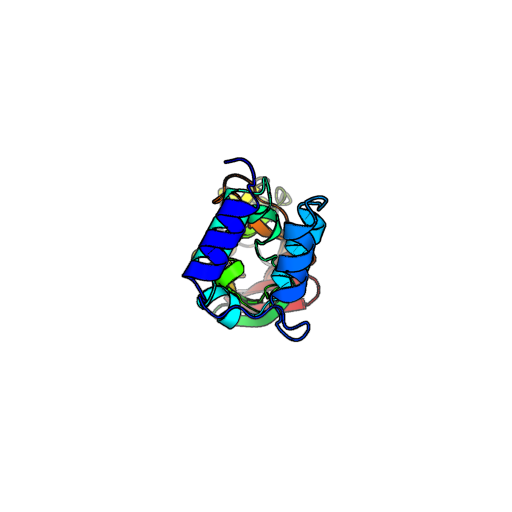 214 ? -12.772 -4.138 20.020 1.00 95.56 214 ARG A N 1
ATOM 1667 C CA . ARG A 1 214 ? -12.920 -3.235 21.160 1.00 95.56 214 ARG A CA 1
ATOM 1668 C C . ARG A 1 214 ? -13.831 -3.881 22.187 1.00 95.56 214 ARG A C 1
ATOM 1670 O O . ARG A 1 214 ? -14.916 -4.343 21.835 1.00 95.56 214 ARG A O 1
ATOM 1677 N N . LYS A 1 215 ? -13.399 -3.899 23.442 1.00 94.88 215 LYS A N 1
ATOM 1678 C CA . LYS A 1 215 ? -14.185 -4.392 24.570 1.00 94.88 215 LYS A CA 1
ATOM 1679 C C . LYS A 1 215 ? -14.345 -3.298 25.605 1.00 94.88 215 LYS A C 1
ATOM 1681 O O . LYS A 1 215 ? -13.399 -2.572 25.902 1.00 94.88 215 LYS A O 1
ATOM 1686 N N . VAL A 1 216 ? -15.535 -3.217 26.177 1.00 94.19 216 VAL A N 1
ATOM 1687 C CA . VAL A 1 216 ? -15.819 -2.327 27.299 1.00 94.19 216 VAL A CA 1
ATOM 1688 C C . VAL A 1 216 ? -16.447 -3.130 28.413 1.00 94.19 216 VAL A C 1
ATOM 1690 O O . VAL A 1 216 ? -17.352 -3.923 28.165 1.00 94.19 216 VAL A O 1
ATOM 1693 N N . ARG A 1 217 ? -15.998 -2.909 29.643 1.00 94.44 217 ARG A N 1
ATOM 1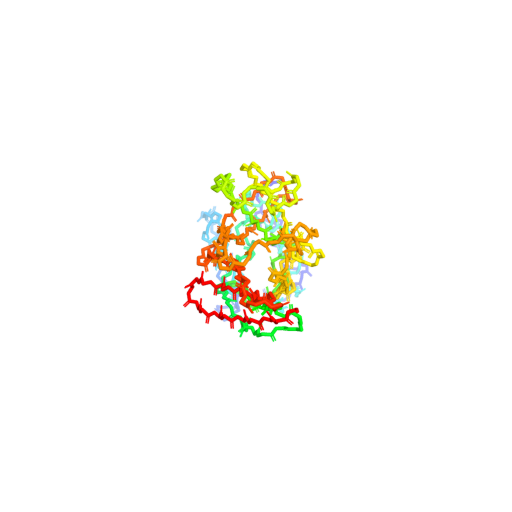694 C CA . ARG A 1 217 ? -16.590 -3.515 30.829 1.00 94.44 217 ARG A CA 1
ATOM 1695 C C . ARG A 1 217 ? -16.696 -2.506 31.960 1.00 94.44 217 ARG A C 1
ATOM 1697 O O . ARG A 1 217 ? -15.725 -1.814 32.253 1.00 94.44 217 ARG A O 1
ATOM 1704 N N . ARG A 1 218 ? -17.842 -2.477 32.643 1.00 92.25 218 ARG A N 1
ATOM 1705 C CA . ARG A 1 218 ? -18.002 -1.713 33.887 1.00 92.25 218 ARG A CA 1
ATOM 1706 C C . ARG A 1 218 ? -17.768 -2.597 35.110 1.00 92.25 218 ARG A C 1
ATOM 1708 O O . ARG A 1 218 ? -18.467 -3.594 35.294 1.00 92.25 218 ARG A O 1
ATOM 1715 N N . ASN A 1 219 ? -16.807 -2.207 35.946 1.00 87.81 219 ASN A N 1
ATOM 1716 C CA . ASN A 1 219 ? -16.445 -2.877 37.195 1.00 87.81 219 ASN A CA 1
ATOM 1717 C C . ASN A 1 219 ? -16.566 -1.889 38.363 1.00 87.81 219 ASN A C 1
ATOM 1719 O O . ASN A 1 219 ? -15.610 -1.188 38.689 1.00 87.81 219 ASN A O 1
ATOM 1723 N N . GLY A 1 220 ? -17.741 -1.828 38.992 1.00 87.81 220 GLY A N 1
ATOM 1724 C CA . GLY A 1 220 ? -18.026 -0.785 39.979 1.00 87.81 220 GLY A CA 1
ATOM 1725 C C . GLY A 1 220 ? -18.168 0.570 39.292 1.00 87.81 220 GLY A C 1
ATOM 1726 O O . GLY A 1 220 ? -18.796 0.698 38.237 1.00 87.81 220 GLY A O 1
ATOM 1727 N N . ASP A 1 221 ? -17.515 1.574 39.862 1.00 86.50 221 ASP A N 1
ATOM 1728 C CA . ASP A 1 221 ? -17.550 2.938 39.333 1.00 86.50 221 ASP A CA 1
ATOM 1729 C C . ASP A 1 221 ? -16.607 3.159 38.144 1.00 86.50 221 ASP A C 1
ATOM 1731 O O . ASP A 1 221 ? -16.642 4.217 37.528 1.00 86.50 221 ASP A O 1
ATOM 1735 N N . LYS A 1 222 ? -15.802 2.150 37.790 1.00 89.94 222 LYS A N 1
ATOM 1736 C CA . LYS A 1 222 ? -14.780 2.227 36.743 1.00 89.94 222 LYS A CA 1
ATOM 1737 C C . LYS A 1 222 ? -15.242 1.593 35.442 1.00 89.94 222 LYS A C 1
ATOM 1739 O O . LYS A 1 222 ? -15.823 0.497 35.440 1.00 89.94 222 LYS A O 1
ATOM 1744 N N . ILE A 1 223 ? -14.911 2.233 34.325 1.00 91.69 223 ILE A N 1
ATOM 1745 C CA . ILE A 1 223 ? -15.119 1.677 32.985 1.00 91.69 223 ILE A CA 1
ATOM 1746 C C . ILE A 1 223 ? -13.761 1.288 32.410 1.00 91.69 223 ILE A C 1
ATOM 1748 O O . ILE A 1 223 ? -12.915 2.133 32.135 1.00 91.69 223 ILE A O 1
ATOM 1752 N N . ARG A 1 224 ? -13.560 -0.011 32.181 1.00 92.94 224 ARG A N 1
ATOM 1753 C CA . ARG A 1 224 ? -12.375 -0.532 31.504 1.00 92.94 224 ARG A CA 1
ATOM 1754 C C . ARG A 1 224 ? -12.647 -0.679 30.017 1.00 92.94 224 ARG A C 1
ATOM 1756 O O . ARG A 1 224 ? -13.576 -1.376 29.612 1.00 92.94 224 ARG A O 1
ATOM 1763 N N . LEU A 1 225 ? -11.786 -0.069 29.223 1.00 92.31 225 LEU A N 1
ATOM 1764 C CA . LEU A 1 225 ? -11.750 -0.149 27.774 1.00 92.31 225 LEU A CA 1
ATOM 1765 C C . LEU A 1 225 ? -10.540 -0.982 27.371 1.00 92.31 225 LEU A C 1
ATOM 1767 O O . LEU A 1 225 ? -9.446 -0.814 27.909 1.00 92.31 225 LEU A O 1
ATOM 1771 N N . GLU A 1 226 ? -10.720 -1.856 26.401 1.00 94.44 226 GLU A N 1
ATOM 1772 C CA . GLU A 1 226 ? -9.653 -2.640 25.803 1.00 94.44 226 GLU A CA 1
ATOM 1773 C C . GLU A 1 226 ? -9.795 -2.588 24.290 1.00 94.44 226 GLU A C 1
ATOM 1775 O O . GLU A 1 226 ? -10.897 -2.671 23.746 1.00 94.44 226 GLU A O 1
ATOM 1780 N N . ILE A 1 227 ? -8.669 -2.458 23.605 1.00 95.75 227 ILE A N 1
ATOM 1781 C CA . ILE A 1 227 ? -8.586 -2.638 22.166 1.00 95.75 227 ILE A CA 1
ATOM 1782 C C . ILE A 1 227 ? -7.514 -3.675 21.863 1.00 95.75 227 ILE A C 1
ATOM 1784 O O . ILE A 1 227 ? -6.400 -3.624 22.384 1.00 95.75 227 ILE A O 1
ATOM 1788 N N . THR A 1 228 ? -7.854 -4.615 20.995 1.00 96.25 228 THR A N 1
ATOM 1789 C CA . THR A 1 228 ? -6.924 -5.569 20.404 1.00 96.25 228 THR A CA 1
ATOM 1790 C C . THR A 1 228 ? -6.911 -5.355 18.904 1.00 96.25 228 THR A C 1
ATOM 1792 O O . THR A 1 228 ? -7.966 -5.258 18.281 1.00 96.25 228 THR A O 1
ATOM 1795 N N . LYS A 1 229 ? -5.717 -5.329 18.317 1.00 95.31 229 LYS A N 1
ATOM 1796 C CA . LYS A 1 229 ? -5.517 -5.394 16.872 1.00 95.31 229 LYS A CA 1
ATOM 1797 C C . LYS A 1 229 ? -4.677 -6.624 16.554 1.00 95.31 229 LYS A C 1
ATOM 1799 O O . LYS A 1 229 ? -3.588 -6.782 17.107 1.00 95.31 229 LYS A O 1
ATOM 1804 N N . ALA A 1 230 ? -5.210 -7.513 15.721 1.00 92.69 230 ALA A N 1
ATOM 1805 C CA . ALA A 1 230 ? -4.611 -8.807 15.412 1.00 92.69 230 ALA A CA 1
ATOM 1806 C C . ALA A 1 230 ? -4.591 -9.065 13.900 1.00 92.69 230 ALA A C 1
ATOM 1808 O O . ALA A 1 230 ? -5.594 -8.869 13.228 1.00 92.69 230 ALA A O 1
ATOM 1809 N N . GLY A 1 231 ? -3.460 -9.519 13.376 1.00 88.88 231 GLY A N 1
ATOM 1810 C CA . GLY A 1 231 ? -3.237 -9.923 11.988 1.00 88.88 231 GLY A CA 1
ATOM 1811 C C . GLY A 1 231 ? -2.048 -10.891 11.957 1.00 88.88 231 GLY A C 1
ATOM 1812 O O . GLY A 1 231 ? -2.048 -11.838 12.744 1.00 88.88 231 GLY A O 1
ATOM 1813 N N . PRO A 1 232 ? -1.009 -10.654 11.133 1.00 78.88 232 PRO A N 1
ATOM 1814 C CA . PRO A 1 232 ? 0.271 -11.359 11.270 1.00 78.88 232 PRO A CA 1
ATOM 1815 C C . PRO A 1 232 ? 0.930 -11.144 12.644 1.00 78.88 232 PRO A C 1
ATOM 1817 O O . PRO A 1 232 ? 1.556 -12.051 13.181 1.00 78.88 232 PRO A O 1
ATOM 1820 N N . ASP A 1 233 ? 0.727 -9.958 13.224 1.00 76.81 233 ASP A N 1
ATOM 1821 C CA . ASP A 1 233 ? 1.158 -9.577 14.571 1.00 76.81 233 ASP A CA 1
ATOM 1822 C C . ASP A 1 233 ? -0.064 -9.316 15.465 1.00 76.81 233 ASP A C 1
ATOM 1824 O O . ASP A 1 233 ? -1.183 -9.135 14.972 1.00 76.81 233 ASP A O 1
ATOM 1828 N N . ARG A 1 234 ? 0.128 -9.237 16.787 1.00 84.75 234 ARG A N 1
ATOM 1829 C CA . ARG A 1 234 ? -0.948 -8.932 17.742 1.00 84.75 234 ARG A CA 1
ATOM 1830 C C . ARG A 1 234 ? -0.501 -7.928 18.798 1.00 84.75 234 ARG A C 1
ATOM 1832 O O . ARG A 1 234 ? 0.518 -8.136 19.443 1.00 84.75 234 ARG A O 1
ATOM 1839 N N . GLN A 1 235 ? -1.335 -6.920 19.0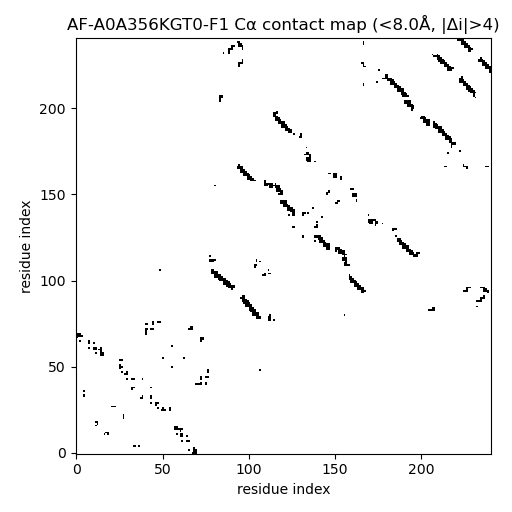49 1.00 87.12 235 GLN A N 1
ATOM 1840 C CA . GLN A 1 235 ? -1.188 -5.991 20.172 1.00 87.12 235 GLN A CA 1
ATOM 1841 C C . GLN A 1 235 ? -2.521 -5.807 20.891 1.00 87.12 235 GLN A C 1
ATOM 1843 O O . GLN A 1 235 ? -3.577 -5.747 20.262 1.00 87.12 235 GLN A O 1
ATOM 1848 N N . THR A 1 236 ? -2.458 -5.688 22.216 1.00 83.00 236 THR A N 1
ATOM 1849 C CA . THR A 1 236 ? -3.593 -5.299 23.063 1.00 83.00 236 THR A CA 1
ATOM 1850 C C . THR A 1 236 ? -3.196 -4.083 23.890 1.00 83.00 236 THR A C 1
ATOM 1852 O O . THR A 1 236 ? -2.059 -4.002 24.354 1.00 83.00 236 THR A O 1
ATOM 1855 N N . ASN A 1 237 ? -4.108 -3.130 24.054 1.00 85.94 237 ASN A N 1
ATOM 1856 C CA . ASN A 1 237 ? -3.952 -2.017 24.981 1.00 85.94 237 ASN A CA 1
ATOM 1857 C C . ASN A 1 237 ? -5.251 -1.809 25.763 1.00 85.94 237 ASN A C 1
ATOM 1859 O O . ASN A 1 237 ? -6.335 -2.105 25.260 1.00 85.94 237 ASN A O 1
ATOM 1863 N N . SER A 1 238 ? -5.145 -1.298 26.985 1.00 74.06 238 SER A N 1
ATOM 1864 C CA . SER A 1 238 ? -6.298 -1.044 27.842 1.00 74.06 238 SER A CA 1
ATOM 1865 C C . SER A 1 238 ? -6.189 0.290 28.558 1.00 74.06 238 SER A C 1
ATOM 1867 O O . SER A 1 238 ? -5.094 0.747 28.875 1.00 74.06 238 SER A O 1
ATOM 1869 N N . HIS A 1 239 ? -7.337 0.889 28.843 1.00 85.88 239 HIS A N 1
ATOM 1870 C CA . HIS A 1 239 ? -7.455 2.140 29.575 1.00 85.88 239 HIS A CA 1
ATOM 1871 C C . HIS A 1 239 ? -8.653 2.083 30.517 1.00 85.88 239 HIS A C 1
ATOM 1873 O O . HIS A 1 239 ? -9.627 1.383 30.249 1.00 85.88 239 HIS A O 1
ATOM 1879 N N . GLU A 1 240 ? -8.562 2.794 31.630 1.00 84.62 240 GLU A N 1
ATOM 1880 C CA . GLU A 1 240 ? -9.600 2.858 32.651 1.00 84.62 240 GLU A CA 1
ATOM 1881 C C . GLU A 1 240 ? -10.051 4.312 32.784 1.00 84.62 240 GLU A C 1
ATOM 1883 O O . GLU A 1 240 ? -9.202 5.203 32.862 1.00 84.62 240 GLU A O 1
ATOM 1888 N N . LEU A 1 241 ? -11.369 4.516 32.751 1.00 82.50 241 LEU A N 1
ATOM 1889 C CA . LEU A 1 241 ? -12.053 5.787 32.985 1.00 82.50 241 LEU A CA 1
ATOM 1890 C C . LEU A 1 241 ? -12.696 5.800 34.369 1.00 82.50 241 LEU A C 1
ATOM 1892 O O . LEU A 1 241 ? -13.241 4.736 34.766 1.00 82.50 241 LEU A O 1
#

Secondary structure (DSSP, 8-state):
----HHHHHHHHHHH-TT----TTSTTHHHHHHHHTS---HHHHHHHHTTS-HHHHHHTHHHHHHHHHHSTTHHHHHS--EEEEEEEEEEE-GGG-EEEEEEEEETTS-GGGGTT-EEEEEEEEPPPPHHHHTTS-GGGSSSEEEE-SGGGT-EEGGG-EEEEEE-SSGGGTTGGGGPPTT-EEEEEEEEEEEEESSTTSS-EEEEEEEEEEEEEEEEETTEEEEEEEEESSSEEEEEEE-

Solvent-accessible surface area (backbone atoms only — not comparable to full-atom values): 12780 Å² total; per-residue (Å²): 99,80,74,50,66,66,59,50,50,50,29,43,37,70,51,32,77,80,71,67,92,48,84,81,45,66,60,35,64,45,51,52,45,56,69,66,71,77,69,52,55,67,60,52,34,58,44,53,68,69,36,52,67,71,55,45,65,55,31,42,59,32,50,52,48,51,43,61,22,36,82,68,28,52,72,62,62,53,39,45,86,34,78,54,41,79,74,45,69,42,74,42,76,84,14,11,41,35,40,34,34,34,41,42,27,75,74,76,43,36,70,48,23,64,62,30,37,34,29,37,38,38,35,37,60,51,46,55,81,74,40,28,76,32,32,38,80,82,53,43,40,61,46,69,50,61,36,70,73,55,19,43,53,30,60,34,44,67,36,54,46,54,45,76,47,56,32,53,62,59,29,58,74,48,51,83,72,59,52,75,74,43,73,40,68,51,63,34,42,35,37,32,29,37,15,77,60,90,67,79,50,77,41,77,44,75,85,40,54,32,41,38,40,32,36,39,35,28,65,74,95,35,41,39,30,27,25,34,44,38,51,99,58,75,41,72,26,60,34,77,88

Radius of gyration: 25.98 Å; Cα contacts (8 Å, |Δi|>4): 487; chains: 1; bounding box: 59×23×77 Å

pLDDT: mean 91.11, std 7.13, range [58.75, 97.38]